Protein AF-A0A4Z2HNP4-F1 (afdb_monomer_lite)

Foldseek 3Di:
DLLVVVLVVLVVCCVVCLLVAQEDELEDAACSLLVQLFRQVVSVVSCVVVVSPNYATAYERHAQAADQDAAPDDDDPPDQQQARLQVNLVVVCVVVVDHGDPQLCVVQPVSSSCRSHCVSRVVRDPHHYHYHHDPDRPSNCRNSVQDLPADDDDPPDPQQQDDFPNAGPVLLVVQVVVLVVVVVVVVVVVVPPDDDDDDDDDDDPPPRDPRDVPHDNDGDHPDPAPPLGVSDDFDAHRPPRHTDQQVRRCVSSVDDLVVVCVVVVHDSVVSVVCSRNSD

pLDDT: mean 82.89, std 17.34, range [34.56, 98.81]

InterPro domains:
  IPR004963 Pectinacetylesterase/NOTUM [PF03283] (1-148)
  IPR004963 Pectinacetylesterase/NOTUM [PTHR21562] (1-146)

Structure (mmCIF, N/CA/C/O backbone):
data_AF-A0A4Z2HNP4-F1
#
_entry.id   AF-A0A4Z2HNP4-F1
#
loop_
_atom_site.group_PDB
_atom_site.id
_atom_site.type_symbol
_atom_site.label_atom_id
_atom_site.label_alt_id
_atom_site.label_comp_id
_atom_site.label_asym_id
_atom_site.label_entity_id
_atom_site.label_seq_id
_atom_site.pdbx_PDB_ins_code
_atom_site.Cartn_x
_atom_site.Cartn_y
_atom_site.Cartn_z
_atom_site.occupancy
_atom_site.B_iso_or_equiv
_atom_site.auth_seq_id
_atom_site.auth_comp_id
_atom_site.auth_asym_id
_atom_site.auth_atom_id
_atom_site.pdbx_PDB_model_num
ATOM 1 N N . MET A 1 1 ? 10.607 -11.548 12.481 1.00 91.38 1 MET A N 1
ATOM 2 C CA . MET A 1 1 ? 9.780 -11.183 13.660 1.00 91.38 1 MET A CA 1
ATOM 3 C C . MET A 1 1 ? 8.883 -9.952 13.431 1.00 91.38 1 MET A C 1
ATOM 5 O O . MET A 1 1 ? 8.390 -9.408 14.408 1.00 91.38 1 MET A O 1
ATOM 9 N N . GLY A 1 2 ? 8.605 -9.516 12.191 1.00 96.31 2 GLY A N 1
ATOM 10 C CA . GLY A 1 2 ? 7.869 -8.259 11.942 1.00 96.31 2 GLY A CA 1
ATOM 11 C C . GLY A 1 2 ? 6.497 -8.178 12.627 1.00 96.31 2 GLY A C 1
ATOM 12 O O . GLY A 1 2 ? 6.247 -7.249 13.386 1.00 96.31 2 GLY A O 1
ATOM 13 N N . SER A 1 3 ? 5.653 -9.200 12.462 1.00 96.56 3 SER A N 1
ATOM 14 C CA . SER A 1 3 ? 4.332 -9.258 13.112 1.00 96.56 3 SER A CA 1
ATOM 15 C C . SER A 1 3 ? 4.397 -9.261 14.642 1.00 96.56 3 SER A C 1
ATOM 17 O O . SER A 1 3 ? 3.529 -8.694 15.298 1.00 96.56 3 SER A O 1
ATOM 19 N N . LEU A 1 4 ? 5.441 -9.860 15.227 1.00 97.12 4 LEU A N 1
ATOM 20 C CA . LEU A 1 4 ? 5.637 -9.852 16.680 1.00 97.12 4 LEU A CA 1
ATOM 21 C C . LEU A 1 4 ? 6.043 -8.464 17.179 1.00 97.12 4 LEU A C 1
ATOM 23 O O . LEU A 1 4 ? 5.557 -8.036 18.216 1.00 97.12 4 LEU A O 1
ATOM 27 N N . ILE A 1 5 ? 6.877 -7.743 16.424 1.00 98.50 5 ILE A N 1
ATOM 28 C CA . ILE A 1 5 ? 7.243 -6.359 16.752 1.00 98.50 5 ILE A CA 1
ATOM 29 C C . ILE A 1 5 ? 5.990 -5.479 16.771 1.00 98.50 5 ILE A C 1
ATOM 31 O O . ILE A 1 5 ? 5.780 -4.759 17.740 1.00 98.50 5 ILE A O 1
ATOM 35 N N . ILE A 1 6 ? 5.122 -5.584 15.757 1.00 98.50 6 ILE A N 1
ATOM 36 C CA . ILE A 1 6 ? 3.852 -4.836 15.719 1.00 98.50 6 ILE A CA 1
ATOM 37 C C . ILE A 1 6 ? 3.005 -5.152 16.959 1.00 98.50 6 ILE A C 1
ATOM 39 O O . ILE A 1 6 ? 2.520 -4.232 17.618 1.00 98.50 6 ILE A O 1
ATOM 43 N N . ARG A 1 7 ? 2.874 -6.438 17.310 1.00 98.06 7 ARG A N 1
ATOM 44 C CA . ARG A 1 7 ? 2.116 -6.876 18.489 1.00 98.06 7 ARG A CA 1
ATOM 45 C C . ARG A 1 7 ? 2.635 -6.241 19.779 1.00 98.06 7 ARG A C 1
ATOM 47 O O . ARG A 1 7 ? 1.839 -5.736 20.568 1.00 98.06 7 ARG A O 1
ATOM 54 N N . GLU A 1 8 ? 3.949 -6.256 19.991 1.00 98.44 8 GLU A N 1
ATOM 55 C CA . GLU A 1 8 ? 4.544 -5.706 21.213 1.00 98.44 8 GLU A CA 1
ATOM 56 C C . GLU A 1 8 ? 4.499 -4.175 21.256 1.00 98.44 8 GLU A C 1
ATOM 58 O O . GLU A 1 8 ? 4.240 -3.608 22.314 1.00 98.44 8 GLU A O 1
ATOM 63 N N . VAL A 1 9 ? 4.635 -3.493 20.115 1.00 98.62 9 VAL A N 1
ATOM 64 C CA . VAL A 1 9 ? 4.427 -2.037 20.042 1.00 98.62 9 VAL A CA 1
ATOM 65 C C . VAL A 1 9 ? 2.991 -1.673 20.430 1.00 98.62 9 VAL A C 1
ATOM 67 O O . VAL A 1 9 ? 2.785 -0.737 21.200 1.00 98.62 9 VAL A O 1
ATOM 70 N N . VAL A 1 10 ? 1.990 -2.426 19.959 1.00 98.44 10 VAL A N 1
ATOM 71 C CA . VAL A 1 10 ? 0.590 -2.223 20.370 1.00 98.44 10 VAL A CA 1
ATOM 72 C C . VAL A 1 10 ? 0.428 -2.434 21.879 1.00 98.44 10 VAL A C 1
ATOM 74 O O . VAL A 1 10 ? -0.190 -1.595 22.532 1.00 98.44 10 VAL A O 1
ATOM 77 N N . ASN A 1 11 ? 1.024 -3.490 22.447 1.00 98.12 11 ASN A N 1
ATOM 78 C CA . ASN A 1 11 ? 0.993 -3.741 23.894 1.00 98.12 11 ASN A CA 1
ATOM 79 C C . ASN A 1 11 ? 1.587 -2.572 24.690 1.00 98.12 11 ASN A C 1
ATOM 81 O O . ASN A 1 11 ? 1.002 -2.134 25.680 1.00 98.12 11 ASN A O 1
ATOM 85 N N . GLU A 1 12 ? 2.731 -2.043 24.256 1.00 98.44 12 GLU A N 1
ATOM 86 C CA . GLU A 1 12 ? 3.372 -0.927 24.945 1.00 98.44 12 GLU A CA 1
ATOM 87 C C . GLU A 1 12 ? 2.528 0.355 24.840 1.00 98.44 12 GLU A C 1
ATOM 89 O O . GLU A 1 12 ? 2.326 1.053 25.838 1.00 98.44 12 GLU A O 1
ATOM 94 N N . LEU A 1 13 ? 1.975 0.650 23.659 1.00 98.44 13 LEU A N 1
ATOM 95 C CA . LEU A 1 13 ? 1.165 1.847 23.422 1.00 98.44 13 LEU A CA 1
ATOM 96 C C . LEU A 1 13 ? -0.162 1.847 24.192 1.00 98.44 13 LEU A C 1
ATOM 98 O O . LEU A 1 13 ? -0.654 2.927 24.528 1.00 98.44 13 LEU A O 1
ATOM 102 N N . LEU A 1 14 ? -0.723 0.680 24.534 1.00 97.69 14 LEU A N 1
ATOM 103 C CA . LEU A 1 14 ? -1.892 0.586 25.423 1.00 97.69 14 LEU A CA 1
ATOM 104 C C . LEU A 1 14 ? -1.635 1.246 26.780 1.00 97.69 14 LEU A C 1
ATOM 106 O O . LEU A 1 14 ? -2.510 1.931 27.296 1.00 97.69 14 LEU A O 1
ATOM 110 N N . THR A 1 15 ? -0.414 1.146 27.310 1.00 96.69 15 THR A N 1
ATOM 111 C CA . THR A 1 15 ? -0.027 1.823 28.563 1.00 96.69 15 THR A CA 1
ATOM 112 C C . THR A 1 15 ? 0.224 3.326 28.396 1.00 96.69 15 THR A C 1
ATOM 114 O O . THR A 1 15 ? 0.398 4.044 29.379 1.00 96.69 15 THR A O 1
ATOM 117 N N . LYS A 1 16 ? 0.242 3.814 27.150 1.00 97.88 16 LYS A N 1
ATOM 118 C CA . LYS A 1 16 ? 0.535 5.204 26.775 1.00 97.88 16 LYS A CA 1
ATOM 119 C C . LYS A 1 16 ? -0.675 5.916 26.157 1.00 97.88 16 LYS A C 1
ATOM 121 O O . LYS A 1 16 ? -0.509 6.924 25.474 1.00 97.88 16 LYS A O 1
ATOM 126 N N . GLY A 1 17 ? -1.886 5.407 26.397 1.00 96.50 17 GLY A N 1
ATOM 127 C CA . GLY A 1 17 ? -3.145 6.058 26.023 1.00 96.50 17 GLY A CA 1
ATOM 128 C C . GLY A 1 17 ? -3.847 5.482 24.793 1.00 96.50 17 GLY A C 1
ATOM 129 O O . GLY A 1 17 ? -4.924 5.968 24.437 1.00 96.50 17 GLY A O 1
ATOM 130 N N . LEU A 1 18 ? -3.289 4.450 24.142 1.00 97.81 18 LEU A N 1
ATOM 131 C CA . LEU A 1 18 ? -3.958 3.785 23.017 1.00 97.81 18 LEU A CA 1
ATOM 132 C C . LEU A 1 18 ? -5.278 3.113 23.435 1.00 97.81 18 LEU A C 1
ATOM 134 O O . LEU A 1 18 ? -6.196 3.018 22.625 1.00 97.81 18 LEU A O 1
ATOM 138 N N . ASP A 1 19 ? -5.400 2.702 24.697 1.00 95.50 19 ASP A N 1
ATOM 139 C CA . ASP A 1 19 ? -6.612 2.133 25.296 1.00 95.50 19 ASP A CA 1
ATOM 140 C C . ASP A 1 19 ? -7.835 3.066 25.205 1.00 95.50 19 ASP A C 1
ATOM 142 O O . ASP A 1 19 ? -8.972 2.601 25.094 1.00 95.50 19 ASP A O 1
ATOM 146 N N . SER A 1 20 ? -7.591 4.378 25.201 1.00 95.31 20 SER A N 1
ATOM 147 C CA . SER A 1 20 ? -8.603 5.435 25.093 1.00 95.31 20 SER A CA 1
ATOM 148 C C . SER A 1 20 ? -8.826 5.949 23.661 1.00 95.31 20 SER A C 1
ATOM 150 O O . SER A 1 20 ? -9.674 6.820 23.426 1.00 95.31 20 SER A O 1
ATOM 152 N N . ALA A 1 21 ? -8.082 5.430 22.679 1.00 97.50 21 ALA A N 1
ATOM 153 C CA . ALA A 1 21 ? -8.142 5.909 21.305 1.00 97.50 21 ALA A CA 1
ATOM 154 C C . ALA A 1 21 ? -9.486 5.580 20.633 1.00 97.50 21 ALA A C 1
ATOM 156 O O . ALA A 1 21 ? -10.046 4.495 20.760 1.00 97.50 21 ALA A O 1
ATOM 157 N N . LYS A 1 22 ? -9.996 6.510 19.819 1.00 96.19 22 LYS A N 1
ATOM 158 C CA . LYS A 1 22 ? -11.203 6.263 19.002 1.00 96.19 22 LYS A CA 1
ATOM 159 C C . LYS A 1 22 ? -10.900 5.490 17.720 1.00 96.19 22 LYS A C 1
ATOM 161 O O . LYS A 1 22 ? -11.779 4.807 17.187 1.00 96.19 22 LYS A O 1
ATOM 166 N N . VAL A 1 23 ? -9.702 5.691 17.175 1.00 97.12 23 VAL A N 1
ATOM 167 C CA . VAL A 1 23 ? -9.213 5.097 15.928 1.00 97.12 23 VAL A CA 1
ATOM 168 C C . VAL A 1 23 ? -7.726 4.813 16.085 1.00 97.12 23 VAL A C 1
ATOM 170 O O . VAL A 1 23 ? -6.988 5.692 16.521 1.00 97.12 23 VAL A O 1
ATOM 173 N N . LEU A 1 24 ? -7.304 3.621 15.676 1.00 98.31 24 LEU A N 1
ATOM 174 C CA . LEU A 1 24 ? -5.909 3.274 15.423 1.00 98.31 24 LEU A CA 1
ATOM 175 C C . LEU A 1 24 ? -5.759 3.116 13.907 1.00 98.31 24 LEU A C 1
ATOM 177 O O . LEU A 1 24 ? -6.394 2.245 13.311 1.00 98.31 24 LEU A O 1
ATOM 181 N N . LEU A 1 25 ? -4.954 3.974 13.277 1.00 98.50 25 LEU A N 1
ATOM 182 C CA . LEU A 1 25 ? -4.603 3.851 11.863 1.00 98.50 25 LEU A CA 1
ATOM 183 C C . LEU A 1 25 ? -3.216 3.213 11.741 1.00 98.50 25 LEU A C 1
ATOM 185 O O . LEU A 1 25 ? -2.219 3.846 12.074 1.00 98.50 25 LEU A O 1
ATOM 189 N N . LEU A 1 26 ? -3.162 1.966 11.275 1.00 98.75 26 LEU A N 1
ATOM 190 C CA . LEU A 1 26 ? -1.915 1.284 10.943 1.00 98.75 26 LEU A CA 1
ATOM 191 C C . LEU A 1 26 ? -1.508 1.689 9.523 1.00 98.75 26 LEU A C 1
ATOM 193 O O . LEU A 1 26 ? -2.182 1.320 8.563 1.00 98.75 26 LEU A O 1
ATOM 197 N N . ALA A 1 27 ? -0.433 2.460 9.396 1.00 98.44 27 ALA A N 1
ATOM 198 C CA . ALA A 1 27 ? 0.063 2.958 8.117 1.00 98.44 27 ALA A CA 1
ATOM 199 C C . ALA A 1 27 ? 1.472 2.432 7.823 1.00 98.44 27 ALA A C 1
ATOM 201 O O . ALA A 1 27 ? 2.247 2.174 8.745 1.00 98.44 27 ALA A O 1
ATOM 202 N N . GLY A 1 28 ? 1.802 2.291 6.543 1.00 97.62 28 GLY A N 1
ATOM 203 C CA . GLY A 1 28 ? 3.132 1.887 6.105 1.00 97.62 28 GLY A CA 1
ATOM 204 C C . GLY A 1 28 ? 3.312 2.044 4.601 1.00 97.62 28 GLY A C 1
ATOM 205 O O . GLY A 1 28 ? 2.338 1.945 3.854 1.00 97.62 28 GLY A O 1
ATOM 206 N N . SER A 1 29 ? 4.566 2.247 4.194 1.00 96.44 29 SER A N 1
ATOM 207 C CA . SER A 1 29 ? 4.983 2.455 2.802 1.00 96.44 29 SER A CA 1
ATOM 208 C C . SER A 1 29 ? 5.865 1.304 2.309 1.00 96.44 29 SER A C 1
ATOM 210 O O . SER A 1 29 ? 6.561 0.673 3.114 1.00 96.44 29 SER A O 1
ATOM 212 N N . SER A 1 30 ? 5.847 1.011 1.007 1.00 95.50 30 SER A N 1
ATOM 213 C CA . SER A 1 30 ? 6.635 -0.069 0.390 1.00 95.50 30 SER A CA 1
ATOM 214 C C . SER A 1 30 ? 6.356 -1.431 1.064 1.00 95.50 30 SER A C 1
ATOM 216 O O . SER A 1 30 ? 5.198 -1.808 1.270 1.00 95.50 30 SER A O 1
ATOM 218 N N . ALA A 1 31 ? 7.390 -2.159 1.505 1.00 96.12 31 ALA A N 1
ATOM 219 C CA . ALA A 1 31 ? 7.248 -3.384 2.299 1.00 96.12 31 ALA A CA 1
ATOM 220 C C . ALA A 1 31 ? 6.407 -3.180 3.578 1.00 96.12 31 ALA A C 1
ATOM 222 O O . ALA A 1 31 ? 5.716 -4.098 4.025 1.00 96.12 31 ALA A O 1
ATOM 223 N N . GLY A 1 32 ? 6.421 -1.973 4.155 1.00 98.19 32 GLY A N 1
ATOM 224 C CA . GLY A 1 32 ? 5.552 -1.589 5.266 1.00 98.19 32 GLY A CA 1
ATOM 225 C C . GLY A 1 32 ? 4.076 -1.526 4.870 1.00 98.19 32 GLY A C 1
ATOM 226 O O . GLY A 1 32 ? 3.230 -1.925 5.665 1.00 98.19 32 GLY A O 1
ATOM 227 N N . GLY A 1 33 ? 3.757 -1.115 3.639 1.00 98.38 33 GLY A N 1
ATOM 228 C CA . GLY A 1 33 ? 2.397 -1.126 3.094 1.00 98.38 33 GLY A CA 1
ATOM 229 C C . GLY A 1 33 ? 1.860 -2.547 2.922 1.00 98.38 33 GLY A C 1
ATOM 230 O O . GLY A 1 33 ? 0.748 -2.846 3.360 1.00 98.38 33 GLY A O 1
ATOM 231 N N . THR A 1 34 ? 2.675 -3.474 2.407 1.00 98.44 34 THR A N 1
ATOM 232 C CA . THR A 1 34 ? 2.340 -4.911 2.436 1.00 98.44 34 THR A CA 1
ATOM 233 C C . THR A 1 34 ? 2.201 -5.412 3.879 1.00 98.44 34 THR A C 1
ATOM 235 O O . THR A 1 34 ? 1.284 -6.170 4.199 1.00 98.44 34 THR A O 1
ATOM 238 N N . GLY A 1 35 ? 3.057 -4.923 4.783 1.00 98.44 35 GLY A N 1
ATOM 239 C CA . GLY A 1 35 ? 2.985 -5.166 6.223 1.00 98.44 35 GLY A CA 1
ATOM 240 C C . GLY A 1 35 ? 1.643 -4.765 6.845 1.00 98.44 35 GLY A C 1
ATOM 241 O O . GLY A 1 35 ? 1.106 -5.525 7.650 1.00 98.44 35 GLY A O 1
ATOM 242 N N . VAL A 1 36 ? 1.062 -3.630 6.443 1.00 98.81 36 VAL A N 1
ATOM 243 C CA . VAL A 1 36 ? -0.289 -3.212 6.856 1.00 98.81 36 VAL A CA 1
ATOM 244 C C . VAL A 1 36 ? -1.312 -4.260 6.433 1.00 98.81 36 VAL A C 1
ATOM 246 O O . VAL A 1 36 ? -2.086 -4.725 7.269 1.00 98.81 36 VAL A O 1
ATOM 249 N N . LEU A 1 37 ? -1.293 -4.679 5.164 1.00 98.75 37 LEU A N 1
ATOM 250 C CA . LEU A 1 37 ? -2.261 -5.638 4.624 1.00 98.75 37 LEU A CA 1
ATOM 251 C C . LEU A 1 37 ? -2.233 -6.977 5.370 1.00 98.75 37 LEU A C 1
ATOM 253 O O . LEU A 1 37 ? -3.289 -7.531 5.666 1.00 98.75 37 LEU A O 1
ATOM 257 N N . VAL A 1 38 ? -1.048 -7.479 5.729 1.00 98.31 38 VAL A N 1
ATOM 258 C CA . VAL A 1 38 ? -0.923 -8.778 6.411 1.00 98.31 38 VAL A CA 1
ATOM 259 C C . VAL A 1 38 ? -1.045 -8.706 7.939 1.00 98.31 38 VAL A C 1
ATOM 261 O O . VAL A 1 38 ? -1.110 -9.756 8.573 1.00 98.31 38 VAL A O 1
ATOM 264 N N . ASN A 1 39 ? -1.107 -7.511 8.548 1.00 98.75 39 ASN A N 1
ATOM 265 C CA . ASN A 1 39 ? -1.187 -7.350 10.011 1.00 98.75 39 ASN A CA 1
ATOM 266 C C . ASN A 1 39 ? -2.405 -6.565 10.525 1.00 98.75 39 ASN A C 1
ATOM 268 O O . ASN A 1 39 ? -2.697 -6.661 11.715 1.00 98.75 39 ASN A O 1
ATOM 272 N N . VAL A 1 40 ? -3.131 -5.809 9.693 1.00 98.81 40 VAL A N 1
ATOM 273 C CA . VAL A 1 40 ? -4.222 -4.931 10.167 1.00 98.81 40 VAL A CA 1
ATOM 274 C C . VAL A 1 40 ? -5.310 -5.692 10.936 1.00 98.81 40 VAL A C 1
ATOM 276 O O . VAL A 1 40 ? -5.741 -5.243 11.997 1.00 98.81 40 VAL A O 1
ATOM 279 N N . ASP A 1 41 ? -5.697 -6.878 10.459 1.00 98.50 41 ASP A N 1
ATOM 280 C CA . ASP A 1 41 ? -6.686 -7.719 11.141 1.00 98.50 41 ASP A CA 1
ATOM 281 C C . ASP A 1 41 ? -6.121 -8.359 12.415 1.00 98.50 41 ASP A C 1
ATOM 283 O O . ASP A 1 41 ? -6.840 -8.452 13.405 1.00 98.50 41 ASP A O 1
ATOM 287 N N . HIS A 1 42 ? -4.830 -8.710 12.445 1.00 98.00 42 HIS A N 1
ATOM 288 C CA . HIS A 1 42 ? -4.176 -9.216 13.660 1.00 98.00 42 HIS A CA 1
ATOM 289 C C . HIS A 1 42 ? -4.156 -8.160 14.771 1.00 98.00 42 HIS A C 1
ATOM 291 O O . HIS A 1 42 ? -4.406 -8.485 15.928 1.00 98.00 42 HIS A O 1
ATOM 297 N N . VAL A 1 43 ? -3.921 -6.887 14.431 1.00 98.50 43 VAL A N 1
ATOM 298 C CA . VAL A 1 43 ? -3.990 -5.770 15.392 1.00 98.50 43 VAL A CA 1
ATOM 299 C C . VAL A 1 43 ? -5.421 -5.567 15.900 1.00 98.50 43 VAL A C 1
ATOM 301 O O . VAL A 1 43 ? -5.629 -5.367 17.097 1.00 98.50 43 VAL A O 1
ATOM 304 N N . ALA A 1 44 ? -6.419 -5.647 15.014 1.00 98.25 44 ALA A N 1
ATOM 305 C CA . ALA A 1 44 ? -7.826 -5.563 15.403 1.00 98.25 44 ALA A CA 1
ATOM 306 C C . ALA A 1 44 ? -8.230 -6.698 16.359 1.00 98.25 44 ALA A C 1
ATOM 308 O O . ALA A 1 44 ? -8.863 -6.447 17.385 1.00 98.25 44 ALA A O 1
ATOM 309 N N . GLU A 1 45 ? -7.826 -7.931 16.051 1.00 97.62 45 GLU A N 1
ATOM 310 C CA . GLU A 1 45 ? -8.097 -9.117 16.867 1.00 97.62 45 GLU A CA 1
ATOM 311 C C . GLU A 1 45 ? -7.357 -9.071 18.212 1.00 97.62 45 GLU A C 1
ATOM 313 O O . GLU A 1 45 ? -7.939 -9.413 19.243 1.00 97.62 45 GLU A O 1
ATOM 318 N N . GLN A 1 46 ? -6.118 -8.572 18.237 1.00 97.75 46 GLN A N 1
ATOM 319 C CA . GLN A 1 46 ? -5.366 -8.339 19.471 1.00 97.75 46 GLN A CA 1
ATOM 320 C C . GLN A 1 46 ? -6.114 -7.378 20.403 1.00 97.75 46 GLN A C 1
ATOM 322 O O . GLN A 1 46 ? -6.358 -7.725 21.560 1.00 97.75 46 GLN A O 1
ATOM 327 N N . LEU A 1 47 ? -6.517 -6.200 19.913 1.00 98.25 47 LEU A N 1
ATOM 328 C CA . LEU A 1 47 ? -7.234 -5.214 20.728 1.00 98.25 47 LEU A CA 1
ATOM 329 C C . LEU A 1 47 ? -8.584 -5.744 21.225 1.00 98.25 47 LEU A C 1
ATOM 331 O O . LEU A 1 47 ? -8.922 -5.527 22.388 1.00 98.25 47 LEU A O 1
ATOM 335 N N . ASP A 1 48 ? -9.330 -6.474 20.390 1.00 96.81 48 ASP A N 1
ATOM 336 C CA . ASP A 1 48 ? -10.577 -7.124 20.811 1.00 96.81 48 ASP A CA 1
ATOM 337 C C . ASP A 1 48 ? -10.331 -8.157 21.926 1.00 96.81 48 ASP A C 1
ATOM 339 O O . ASP A 1 48 ? -11.013 -8.136 22.954 1.00 96.81 48 ASP A O 1
ATOM 343 N N . SER A 1 49 ? -9.306 -9.006 21.779 1.00 97.38 49 SER A N 1
ATOM 344 C CA . SER A 1 49 ? -8.949 -10.035 22.770 1.00 97.38 49 SER A CA 1
ATOM 345 C C . SER A 1 49 ? -8.526 -9.461 24.127 1.00 97.38 49 SER A C 1
ATOM 347 O O . SER A 1 49 ? -8.779 -10.075 25.162 1.00 97.38 49 SER A O 1
ATOM 349 N N . LEU A 1 50 ? -7.940 -8.260 24.129 1.00 96.94 50 LEU A N 1
ATOM 350 C CA . LEU A 1 50 ? -7.532 -7.527 25.329 1.00 96.94 50 LEU A CA 1
ATOM 351 C C . LEU A 1 50 ? -8.662 -6.657 25.914 1.00 96.94 50 LEU A C 1
ATOM 353 O O . LEU A 1 50 ? -8.464 -5.985 26.920 1.00 96.94 50 LEU A O 1
ATOM 357 N N . GLY A 1 51 ? -9.858 -6.667 25.313 1.00 96.69 51 GLY A N 1
ATOM 358 C CA . GLY A 1 51 ? -11.030 -5.933 25.800 1.00 96.69 51 GLY A CA 1
ATOM 359 C C . GLY A 1 51 ? -11.154 -4.489 25.296 1.00 96.69 51 GLY A C 1
ATOM 360 O O . GLY A 1 51 ? -12.105 -3.796 25.659 1.00 96.69 51 GLY A O 1
ATOM 361 N N . HIS A 1 52 ? -10.277 -4.032 24.400 1.00 96.50 52 HIS A N 1
ATOM 362 C CA . HIS A 1 52 ? -10.264 -2.668 23.854 1.00 96.50 52 HIS A CA 1
ATOM 363 C C . HIS A 1 52 ? -11.187 -2.501 22.632 1.00 96.50 52 HIS A C 1
ATOM 365 O O . HIS A 1 52 ? -10.828 -1.897 21.622 1.00 96.50 52 HIS A O 1
ATOM 371 N N . ARG A 1 53 ? -12.432 -2.988 22.732 1.00 91.94 53 ARG A N 1
ATOM 372 C CA . ARG A 1 53 ? -13.439 -2.977 21.644 1.00 91.94 53 ARG A CA 1
ATOM 373 C C . ARG A 1 53 ? -13.865 -1.585 21.166 1.00 91.94 53 ARG A C 1
ATOM 375 O O . ARG A 1 53 ? -14.499 -1.464 20.119 1.00 91.94 53 ARG A O 1
ATOM 382 N N . GLY A 1 54 ? -13.574 -0.543 21.945 1.00 92.94 54 GLY A N 1
ATOM 383 C CA . GLY A 1 54 ? -13.854 0.848 21.581 1.00 92.94 54 GLY A CA 1
ATOM 384 C C . GLY A 1 54 ? -12.895 1.415 20.527 1.00 92.94 54 GLY A C 1
ATOM 385 O O . GLY A 1 54 ? -13.257 2.364 19.827 1.00 92.94 54 GLY A O 1
ATOM 386 N N . VAL A 1 55 ? -11.704 0.824 20.382 1.00 97.25 55 VAL A N 1
ATOM 387 C CA . VAL A 1 55 ? -10.673 1.285 19.449 1.00 97.25 55 VAL A CA 1
ATOM 388 C C . VAL A 1 55 ? -10.951 0.712 18.061 1.00 97.25 55 VAL A C 1
ATOM 390 O O . VAL A 1 55 ? -10.904 -0.496 17.843 1.00 97.25 55 VAL A O 1
ATOM 393 N N . ARG A 1 56 ? -11.235 1.577 17.082 1.00 96.56 56 ARG A N 1
ATOM 394 C CA . ARG A 1 56 ? -11.475 1.142 15.696 1.00 96.56 56 ARG A CA 1
ATOM 395 C C . ARG A 1 56 ? -10.166 1.066 14.920 1.00 96.56 56 ARG A C 1
ATOM 397 O O . ARG A 1 56 ? -9.562 2.102 14.649 1.00 96.56 56 ARG A O 1
ATOM 404 N N . VAL A 1 57 ? -9.766 -0.135 14.518 1.00 98.31 57 VAL A N 1
ATOM 405 C CA . VAL A 1 57 ? -8.559 -0.353 13.707 1.00 98.31 57 VAL A CA 1
ATOM 406 C C . VAL A 1 57 ? -8.852 -0.152 12.222 1.00 98.31 5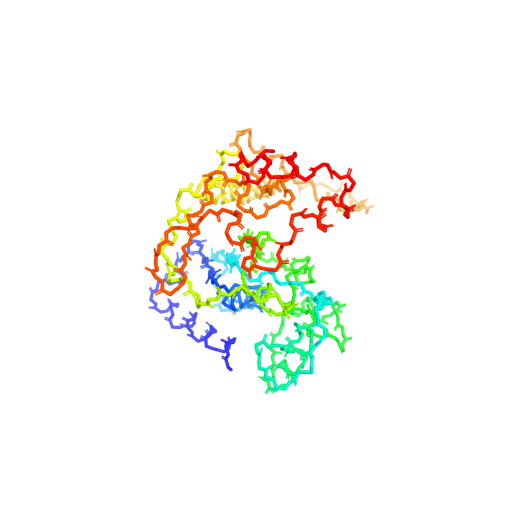7 VAL A C 1
ATOM 408 O O . VAL A 1 57 ? -9.891 -0.578 11.711 1.00 98.31 57 VAL A O 1
ATOM 411 N N . ARG A 1 58 ? -7.939 0.528 11.528 1.00 98.50 58 ARG A N 1
ATOM 412 C CA . ARG A 1 58 ? -7.962 0.765 10.080 1.00 98.50 58 ARG A CA 1
ATOM 413 C C . ARG A 1 58 ? -6.549 0.667 9.511 1.00 98.50 58 ARG A C 1
ATOM 415 O O . ARG A 1 58 ? -5.588 0.887 10.243 1.00 98.50 58 ARG A O 1
ATOM 422 N N . GLY A 1 59 ? -6.431 0.389 8.217 1.00 98.69 59 GLY A N 1
ATOM 423 C CA . GLY A 1 59 ? -5.151 0.346 7.506 1.00 98.69 59 GLY A CA 1
ATOM 424 C C . GLY A 1 59 ? -4.991 1.466 6.476 1.00 98.69 59 GLY A C 1
ATOM 425 O O . GLY A 1 59 ? -5.969 1.874 5.850 1.00 98.69 59 GLY A O 1
ATOM 426 N N . LEU A 1 60 ? -3.757 1.916 6.266 1.00 98.56 60 LEU A N 1
ATOM 427 C CA . LEU A 1 60 ? -3.328 2.695 5.104 1.00 98.56 60 LEU A CA 1
ATOM 428 C C . LEU A 1 60 ? -2.100 2.011 4.502 1.00 98.56 60 LEU A C 1
ATOM 430 O O . LEU A 1 60 ? -1.023 2.050 5.090 1.00 98.56 60 LEU A O 1
ATOM 434 N N . ALA A 1 61 ? -2.280 1.357 3.359 1.00 98.50 61 ALA A N 1
ATOM 435 C CA . ALA A 1 61 ? -1.204 0.686 2.641 1.00 98.50 61 ALA A CA 1
ATOM 436 C C . ALA A 1 61 ? -0.744 1.579 1.487 1.00 98.50 61 ALA A C 1
ATOM 438 O O . ALA A 1 61 ? -1.478 1.740 0.512 1.00 98.50 61 ALA A O 1
ATOM 439 N N . ASP A 1 62 ? 0.443 2.163 1.623 1.00 96.81 62 ASP A N 1
ATOM 440 C CA . ASP A 1 62 ? 1.094 2.964 0.591 1.00 96.81 62 ASP A CA 1
ATOM 441 C C . ASP A 1 62 ? 2.149 2.130 -0.143 1.00 96.81 62 ASP A C 1
ATOM 443 O O . ASP A 1 62 ? 2.998 1.496 0.484 1.00 96.81 62 ASP A O 1
ATOM 447 N N . SER A 1 63 ? 2.071 2.102 -1.473 1.00 96.12 63 SER A N 1
ATOM 448 C CA . SER A 1 63 ? 3.061 1.489 -2.368 1.00 96.12 63 SER A CA 1
ATOM 449 C C . SER A 1 63 ? 3.406 0.036 -1.990 1.00 96.12 63 SER A C 1
ATOM 451 O O . SER A 1 63 ? 4.528 -0.433 -2.145 1.00 96.12 63 SER A O 1
ATOM 453 N N . GLY A 1 64 ? 2.431 -0.668 -1.408 1.00 97.69 64 GLY A N 1
ATOM 454 C CA . GLY A 1 64 ? 2.554 -2.034 -0.891 1.00 97.69 64 GLY A CA 1
ATOM 455 C C . GLY A 1 64 ? 1.694 -3.047 -1.644 1.00 97.69 64 GLY A C 1
ATOM 456 O O . GLY A 1 64 ? 1.518 -4.176 -1.172 1.00 97.69 64 GLY A O 1
ATOM 457 N N . TRP A 1 65 ? 1.105 -2.636 -2.769 1.00 98.25 65 TRP A N 1
ATOM 458 C CA . TRP A 1 65 ? 0.241 -3.447 -3.618 1.00 98.25 65 TRP A CA 1
ATOM 459 C C . TRP A 1 65 ? 1.012 -3.920 -4.852 1.00 98.25 65 TRP A C 1
ATOM 461 O O . TRP A 1 65 ? 0.985 -3.293 -5.908 1.00 98.25 65 TRP A O 1
ATOM 471 N N . PHE A 1 66 ? 1.684 -5.060 -4.709 1.00 96.94 66 PHE A N 1
ATOM 472 C CA . PHE A 1 66 ? 2.443 -5.693 -5.787 1.00 96.94 66 PHE A CA 1
ATOM 473 C C . PHE A 1 66 ? 1.597 -6.674 -6.604 1.00 96.94 66 PHE A C 1
ATOM 475 O O . PHE A 1 66 ? 0.568 -7.187 -6.141 1.00 96.94 66 PHE A O 1
ATOM 482 N N . LEU A 1 67 ? 2.076 -6.961 -7.811 1.00 96.12 67 LEU A N 1
ATOM 483 C CA . LEU A 1 67 ? 1.556 -7.961 -8.733 1.00 96.12 67 LEU A CA 1
ATOM 484 C C . LEU A 1 67 ? 2.528 -9.148 -8.820 1.00 96.12 67 LEU A C 1
ATOM 486 O O . LEU A 1 67 ? 3.745 -8.991 -8.782 1.00 96.12 67 LEU A O 1
ATOM 490 N N . ASP A 1 68 ? 1.980 -10.354 -8.942 1.00 93.88 68 ASP A N 1
ATOM 491 C CA . ASP A 1 68 ? 2.711 -11.607 -9.168 1.00 93.88 68 ASP A CA 1
ATOM 492 C C . ASP A 1 68 ? 2.809 -11.938 -10.668 1.00 93.88 68 ASP A C 1
ATOM 494 O O . ASP A 1 68 ? 2.735 -13.095 -11.091 1.00 93.88 68 ASP A O 1
ATOM 498 N N . ASN A 1 69 ? 2.956 -10.903 -11.494 1.00 90.44 69 ASN A N 1
ATOM 499 C CA . ASN A 1 69 ? 3.103 -11.018 -12.936 1.00 90.44 69 ASN A CA 1
ATOM 500 C C . ASN A 1 69 ? 4.445 -11.649 -13.332 1.00 90.44 69 ASN A C 1
ATOM 502 O O . ASN A 1 69 ? 5.374 -11.828 -12.543 1.00 90.44 69 ASN A O 1
ATOM 506 N N . LYS A 1 70 ? 4.522 -12.029 -14.609 1.00 86.44 70 LYS A N 1
ATOM 507 C CA . LYS A 1 70 ? 5.780 -12.454 -15.215 1.00 86.44 70 LYS A CA 1
ATOM 508 C C . LYS A 1 70 ? 6.656 -11.226 -15.434 1.00 86.44 70 LYS A C 1
ATOM 510 O O . LYS A 1 70 ? 6.166 -10.223 -15.951 1.00 86.44 70 LYS A O 1
ATOM 515 N N . GLN A 1 71 ? 7.937 -11.370 -15.116 1.00 85.00 71 GLN A N 1
ATOM 516 C CA . GLN A 1 71 ? 8.951 -10.368 -15.424 1.00 85.00 71 GLN A CA 1
ATOM 517 C C . GLN A 1 71 ? 8.982 -10.077 -16.926 1.00 85.00 71 GLN A C 1
ATOM 519 O O . GLN A 1 71 ? 8.704 -10.960 -17.745 1.00 85.00 71 GLN A O 1
ATOM 524 N N . HIS A 1 72 ? 9.363 -8.851 -17.281 1.00 80.50 72 HIS A N 1
ATOM 525 C CA . HIS A 1 72 ? 9.547 -8.454 -18.673 1.00 80.50 72 HIS A CA 1
ATOM 526 C C . HIS A 1 72 ? 10.671 -9.260 -19.333 1.00 80.50 72 HIS A C 1
ATOM 528 O O . HIS A 1 72 ? 10.490 -9.830 -20.410 1.00 80.50 72 HIS A O 1
ATOM 534 N N . THR A 1 73 ? 11.803 -9.359 -18.637 1.00 78.44 73 THR A N 1
ATOM 535 C CA . THR A 1 73 ? 12.944 -10.187 -19.028 1.00 78.44 73 THR A CA 1
ATOM 536 C C . THR A 1 73 ? 13.214 -11.184 -17.915 1.00 78.44 73 THR A C 1
ATOM 538 O O . THR A 1 73 ? 13.447 -10.784 -16.777 1.00 78.44 73 THR A O 1
ATOM 541 N N . PHE A 1 74 ? 13.190 -12.476 -18.243 1.00 83.88 74 PHE A N 1
ATOM 542 C CA . PHE A 1 74 ? 13.460 -13.540 -17.277 1.00 83.88 74 PHE A CA 1
ATOM 543 C C . PHE A 1 74 ? 14.870 -13.418 -16.689 1.00 83.88 74 PHE A C 1
ATOM 545 O O . PHE A 1 74 ? 15.842 -13.270 -17.433 1.00 83.88 74 PHE A O 1
ATOM 552 N N . THR A 1 75 ? 14.970 -13.560 -15.370 1.00 80.31 75 THR A N 1
ATOM 553 C CA . THR A 1 75 ? 16.232 -13.660 -14.633 1.00 80.31 75 THR A CA 1
ATOM 554 C C . THR A 1 75 ? 16.186 -14.804 -13.634 1.00 80.31 75 THR A C 1
ATOM 556 O O . THR A 1 75 ? 15.158 -15.084 -13.011 1.00 80.31 75 THR A O 1
ATOM 559 N N . ASP A 1 76 ? 17.329 -15.466 -13.449 1.00 82.81 76 ASP A N 1
ATOM 560 C CA . ASP A 1 76 ? 17.474 -16.428 -12.365 1.00 82.81 76 ASP A CA 1
ATOM 561 C C . ASP A 1 76 ? 17.409 -15.700 -11.017 1.00 82.81 76 ASP A C 1
ATOM 563 O O . ASP A 1 76 ? 18.085 -14.698 -10.796 1.00 82.81 76 ASP A O 1
ATOM 567 N N . CYS A 1 77 ? 16.618 -16.232 -10.084 1.00 85.06 77 CYS A N 1
ATOM 568 C CA . CYS A 1 77 ? 16.485 -15.686 -8.732 1.00 85.06 77 CYS A CA 1
ATOM 569 C C . CYS A 1 77 ? 17.729 -16.025 -7.884 1.00 85.06 77 CYS A C 1
ATOM 571 O O . CYS A 1 77 ? 17.695 -16.928 -7.035 1.00 85.06 77 CYS A O 1
ATOM 573 N N . LEU A 1 78 ? 18.837 -15.336 -8.166 1.00 83.75 78 LE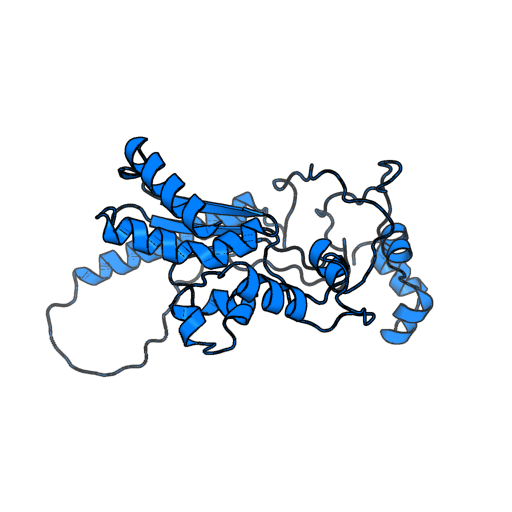U A N 1
ATOM 574 C CA . LEU A 1 78 ? 20.122 -15.443 -7.464 1.00 83.75 78 LEU A CA 1
ATOM 575 C C . LEU A 1 78 ? 20.383 -14.248 -6.540 1.00 83.75 78 LEU A C 1
ATOM 577 O O . LEU A 1 78 ? 21.041 -14.411 -5.514 1.00 83.75 78 LEU A O 1
ATOM 581 N N . ASP A 1 79 ? 19.841 -13.079 -6.873 1.00 79.00 79 ASP A N 1
ATOM 582 C CA . ASP A 1 79 ? 19.880 -11.880 -6.041 1.00 79.00 79 ASP A CA 1
ATOM 583 C C . ASP A 1 79 ? 18.460 -11.409 -5.681 1.00 79.00 79 ASP A C 1
ATOM 585 O O . ASP A 1 79 ? 17.472 -11.799 -6.303 1.00 79.00 79 ASP A O 1
ATOM 589 N N . THR A 1 80 ? 18.344 -10.606 -4.622 1.00 75.50 80 THR A N 1
ATOM 590 C CA . THR A 1 80 ? 17.046 -10.164 -4.085 1.00 75.50 80 THR A CA 1
ATOM 591 C C . THR A 1 80 ? 16.310 -9.198 -5.016 1.00 75.50 80 THR A C 1
ATOM 593 O O . THR A 1 80 ? 15.090 -9.110 -4.941 1.00 75.50 80 THR A O 1
ATOM 596 N N . ILE A 1 81 ? 17.035 -8.457 -5.857 1.00 74.06 81 ILE A N 1
ATOM 597 C CA . ILE A 1 81 ? 16.500 -7.330 -6.631 1.00 74.06 81 ILE A CA 1
ATOM 598 C C . ILE A 1 81 ? 15.938 -7.817 -7.972 1.00 74.06 81 ILE A C 1
ATOM 600 O O . ILE A 1 81 ? 14.908 -7.325 -8.418 1.00 74.06 81 ILE A O 1
ATOM 604 N N . SER A 1 82 ? 16.578 -8.810 -8.587 1.00 74.12 82 SER A N 1
ATOM 605 C CA . SER A 1 82 ? 16.192 -9.405 -9.869 1.00 74.12 82 SER A CA 1
ATOM 606 C C . SER A 1 82 ? 15.291 -10.635 -9.725 1.00 74.12 82 SER A C 1
ATOM 608 O O . SER A 1 82 ? 14.851 -11.205 -10.726 1.00 74.12 82 SER A O 1
ATOM 610 N N . CYS A 1 83 ? 15.014 -11.083 -8.498 1.00 85.62 83 CYS A N 1
ATOM 611 C CA . CYS A 1 83 ? 14.146 -12.228 -8.266 1.00 85.62 83 CYS A CA 1
ATOM 612 C C . CYS A 1 83 ? 12.681 -11.881 -8.554 1.00 85.62 83 CYS A C 1
ATOM 614 O O . CYS A 1 83 ? 12.129 -10.952 -7.965 1.00 85.62 83 CYS A O 1
ATOM 616 N N . ALA A 1 84 ? 12.027 -12.688 -9.395 1.00 88.12 84 ALA A N 1
ATOM 617 C CA . ALA A 1 84 ? 10.606 -12.533 -9.690 1.00 88.12 84 ALA A CA 1
ATOM 618 C C . ALA A 1 84 ? 9.760 -12.458 -8.398 1.00 88.12 84 ALA A C 1
ATOM 620 O O . ALA A 1 84 ? 9.981 -13.279 -7.495 1.00 88.12 84 ALA A O 1
ATOM 621 N N . PRO A 1 85 ? 8.741 -11.573 -8.324 1.00 90.69 85 PRO A N 1
ATOM 622 C CA . PRO A 1 85 ? 7.964 -11.338 -7.102 1.00 90.69 85 PRO A CA 1
ATOM 623 C C . PRO A 1 85 ? 7.453 -12.626 -6.447 1.00 90.69 85 PRO A C 1
ATOM 625 O O . PRO A 1 85 ? 7.602 -12.843 -5.244 1.00 90.69 85 PRO A O 1
ATOM 628 N N . THR A 1 86 ? 6.898 -13.528 -7.261 1.00 92.38 86 THR A N 1
ATOM 629 C CA . THR A 1 86 ? 6.365 -14.820 -6.810 1.00 92.38 86 THR A CA 1
ATOM 630 C C . THR A 1 86 ? 7.420 -15.669 -6.106 1.00 92.38 86 THR A C 1
ATOM 632 O O . THR A 1 86 ? 7.178 -16.202 -5.023 1.00 92.38 86 THR A O 1
ATOM 635 N N . GLU A 1 87 ? 8.598 -15.814 -6.713 1.00 92.44 87 GLU A N 1
ATOM 636 C CA . GLU A 1 87 ? 9.655 -16.673 -6.180 1.00 92.44 87 GLU A CA 1
ATOM 637 C C . GLU A 1 87 ? 10.318 -16.046 -4.953 1.00 92.44 87 GLU A C 1
ATOM 639 O O . GLU A 1 87 ? 10.589 -16.754 -3.977 1.00 92.44 87 GLU A O 1
ATOM 644 N N . ALA A 1 88 ? 10.486 -14.720 -4.950 1.00 92.94 88 ALA A N 1
ATOM 645 C CA . ALA A 1 88 ? 10.988 -13.973 -3.803 1.00 92.94 88 ALA A CA 1
ATOM 646 C C . ALA A 1 88 ? 10.099 -14.194 -2.571 1.00 92.94 88 ALA A C 1
ATOM 648 O O . ALA A 1 88 ? 10.588 -14.589 -1.510 1.00 92.94 88 ALA A O 1
ATOM 649 N N . ILE A 1 89 ? 8.780 -14.028 -2.719 1.00 94.88 89 ILE A N 1
ATOM 650 C CA . ILE A 1 89 ? 7.829 -14.203 -1.618 1.00 94.88 89 ILE A CA 1
ATOM 651 C C . ILE A 1 89 ? 7.716 -15.671 -1.199 1.00 94.88 89 ILE A C 1
ATOM 653 O O . ILE A 1 89 ? 7.751 -15.950 -0.002 1.00 94.88 89 ILE A O 1
ATOM 657 N N . LYS A 1 90 ? 7.638 -16.634 -2.127 1.00 94.31 90 LYS A N 1
ATOM 658 C CA . LYS A 1 90 ? 7.604 -18.067 -1.767 1.00 94.31 90 LYS A CA 1
ATOM 659 C C . LYS A 1 90 ? 8.800 -18.469 -0.903 1.00 94.31 90 LYS A C 1
ATOM 661 O O . LYS A 1 90 ? 8.630 -19.143 0.116 1.00 94.31 90 LYS A O 1
ATOM 666 N N . ARG A 1 91 ? 10.009 -18.048 -1.295 1.00 93.38 91 ARG A N 1
ATOM 667 C CA . ARG A 1 91 ? 11.237 -18.295 -0.523 1.00 93.38 91 ARG A CA 1
ATOM 668 C C . ARG A 1 91 ? 11.201 -17.551 0.812 1.00 93.38 91 ARG A C 1
ATOM 670 O O . ARG A 1 91 ? 11.467 -18.160 1.848 1.00 93.38 91 ARG A O 1
ATOM 677 N N . GLY A 1 92 ? 10.823 -16.273 0.790 1.00 92.81 92 GLY A N 1
ATOM 678 C CA . GLY A 1 92 ? 10.748 -15.403 1.962 1.00 92.81 92 GLY A CA 1
ATOM 679 C C . GLY A 1 92 ? 9.801 -15.931 3.034 1.00 92.81 92 GLY A C 1
ATOM 680 O O . GLY A 1 92 ? 10.221 -16.141 4.167 1.00 92.81 92 GLY A O 1
ATOM 681 N N . VAL A 1 93 ? 8.551 -16.244 2.687 1.00 92.94 93 VAL A N 1
ATOM 682 C CA . VAL A 1 93 ? 7.541 -16.747 3.636 1.00 92.94 93 VAL A CA 1
ATOM 683 C C . VAL A 1 93 ? 8.013 -18.012 4.343 1.00 92.94 93 VAL A C 1
ATOM 685 O O . VAL A 1 93 ? 7.877 -18.119 5.564 1.00 92.94 93 VAL A O 1
ATOM 688 N N . ARG A 1 94 ? 8.628 -18.941 3.600 1.00 92.81 94 ARG A N 1
ATOM 689 C CA . ARG A 1 94 ? 9.193 -20.167 4.171 1.00 92.81 94 ARG A CA 1
ATOM 690 C C . ARG A 1 94 ? 10.363 -19.875 5.107 1.00 92.81 94 ARG A C 1
ATOM 692 O O . ARG A 1 94 ? 10.441 -20.465 6.178 1.00 92.81 94 ARG A O 1
ATOM 699 N N . TYR A 1 95 ? 11.259 -18.977 4.705 1.00 94.81 95 TYR A N 1
ATOM 700 C CA . TYR A 1 95 ? 12.448 -18.624 5.477 1.00 94.81 95 TYR A CA 1
ATOM 701 C C . TYR A 1 95 ? 12.111 -17.836 6.753 1.00 94.81 95 TYR A C 1
ATOM 703 O O . TYR A 1 95 ? 12.707 -18.064 7.802 1.00 94.81 95 TYR A O 1
ATOM 711 N N . TRP A 1 96 ? 11.132 -16.932 6.692 1.00 94.88 96 TRP A N 1
ATOM 712 C CA . TRP A 1 96 ? 10.756 -16.060 7.807 1.00 94.88 96 TRP A CA 1
ATOM 713 C C . TRP A 1 96 ? 9.773 -16.696 8.792 1.00 94.88 96 TRP A C 1
ATOM 715 O O . TRP A 1 96 ? 9.544 -16.116 9.856 1.00 94.88 96 TRP A O 1
ATOM 725 N N . GLY A 1 97 ? 9.147 -17.823 8.431 1.00 93.69 97 GLY A N 1
ATOM 726 C CA . GLY A 1 97 ? 7.943 -18.296 9.118 1.00 93.69 97 GLY A CA 1
ATOM 727 C C . GLY A 1 97 ? 6.831 -17.245 9.042 1.00 93.69 97 GLY A C 1
ATOM 728 O O . GLY A 1 97 ? 6.251 -16.877 10.062 1.00 93.69 97 GLY A O 1
ATOM 729 N N . GLY A 1 98 ? 6.621 -16.681 7.846 1.00 90.75 98 GLY A N 1
ATOM 730 C CA . GLY A 1 98 ? 5.751 -15.527 7.626 1.00 90.75 98 GLY A CA 1
ATOM 731 C C . GLY A 1 98 ? 4.308 -15.786 8.064 1.00 90.75 98 GLY A C 1
ATOM 732 O O . GLY A 1 98 ? 3.702 -16.778 7.668 1.00 90.75 98 GLY A O 1
ATOM 733 N N . LEU A 1 99 ? 3.756 -14.873 8.866 1.00 93.25 99 LEU A N 1
ATOM 734 C CA . LEU A 1 99 ? 2.354 -14.901 9.274 1.00 93.25 99 LEU A CA 1
ATOM 735 C C . LEU A 1 99 ? 1.504 -14.110 8.278 1.00 93.25 99 LEU A C 1
ATOM 737 O O . LEU A 1 99 ? 1.910 -13.049 7.809 1.00 93.25 99 LEU A O 1
ATOM 741 N N . VAL A 1 100 ? 0.311 -14.622 7.994 1.00 96.00 100 VAL A N 1
ATOM 742 C CA . VAL A 1 100 ? -0.690 -13.990 7.123 1.00 96.00 100 VAL A CA 1
ATOM 743 C C . VAL A 1 100 ? -2.058 -14.018 7.814 1.00 96.00 100 VAL A C 1
ATOM 745 O O . VAL A 1 100 ? -2.239 -14.805 8.749 1.00 96.00 100 VAL A O 1
ATOM 748 N N . PRO A 1 101 ? -3.030 -13.183 7.407 1.00 97.19 101 PRO A N 1
ATOM 749 C CA . PRO A 1 101 ? -4.369 -13.209 7.988 1.00 97.19 101 PRO A CA 1
ATOM 750 C C . PRO A 1 101 ? -5.044 -14.575 7.823 1.00 97.19 101 PRO A C 1
ATOM 752 O O . PRO A 1 101 ? -5.010 -15.178 6.748 1.00 97.19 101 PRO A O 1
ATOM 755 N N . ASP A 1 102 ? -5.721 -15.048 8.868 1.00 96.00 102 ASP A N 1
ATOM 756 C CA . ASP A 1 102 ? -6.376 -16.363 8.885 1.00 96.00 102 ASP A CA 1
ATOM 757 C C . ASP A 1 102 ? -7.497 -16.504 7.846 1.00 96.00 102 ASP A C 1
ATOM 759 O O . ASP A 1 102 ? -7.807 -17.607 7.387 1.00 96.00 102 ASP A O 1
ATOM 763 N N . SER A 1 103 ? -8.144 -15.396 7.479 1.00 96.94 103 SER A N 1
ATOM 764 C CA . SER A 1 103 ? -9.110 -15.352 6.378 1.00 96.94 103 SER A CA 1
ATOM 765 C C . SER A 1 103 ? -8.435 -15.644 5.036 1.00 96.94 103 SER A C 1
ATOM 767 O O . SER A 1 103 ? -8.909 -16.512 4.306 1.00 96.94 103 SER A O 1
ATOM 769 N N . CYS A 1 104 ? -7.300 -15.002 4.754 1.00 98.12 104 CYS A N 1
ATOM 770 C CA . CYS A 1 104 ? -6.533 -15.219 3.530 1.00 98.12 104 CYS A CA 1
ATOM 771 C C . CYS A 1 104 ? -5.878 -16.604 3.485 1.00 98.12 104 CYS A C 1
ATOM 773 O O . CYS A 1 104 ? -5.991 -17.305 2.480 1.00 98.12 104 CYS A O 1
ATOM 775 N N . ARG A 1 105 ? -5.286 -17.059 4.598 1.00 96.94 105 ARG A N 1
ATOM 776 C CA . ARG A 1 105 ? -4.699 -18.404 4.709 1.00 96.94 105 ARG A CA 1
ATOM 777 C C . ARG A 1 105 ? -5.690 -19.493 4.306 1.00 96.94 105 ARG A C 1
ATOM 779 O O . ARG A 1 105 ? -5.351 -20.401 3.560 1.00 96.94 105 ARG A O 1
ATOM 786 N N . ARG A 1 106 ? -6.938 -19.390 4.776 1.00 97.12 106 ARG A N 1
ATOM 787 C CA . ARG A 1 106 ? -8.001 -20.352 4.441 1.00 97.12 106 ARG A CA 1
ATOM 788 C C . ARG A 1 106 ? -8.453 -20.276 2.983 1.00 97.12 106 ARG A C 1
ATOM 790 O O . ARG A 1 106 ? -8.921 -21.284 2.467 1.00 97.12 106 ARG A O 1
ATOM 797 N N . ALA A 1 107 ? -8.326 -19.120 2.337 1.00 97.19 107 ALA A N 1
ATOM 798 C CA . ALA A 1 107 ? -8.632 -18.963 0.917 1.00 97.19 107 ALA A CA 1
ATOM 799 C C . ALA A 1 107 ? -7.536 -19.549 0.005 1.00 97.19 107 ALA A C 1
ATOM 801 O O . ALA A 1 107 ? -7.832 -19.942 -1.120 1.00 97.19 107 ALA A O 1
ATOM 802 N N . HIS A 1 108 ? -6.297 -19.649 0.498 1.00 96.19 108 HIS A N 1
ATOM 803 C CA . HIS A 1 108 ? -5.122 -20.088 -0.264 1.00 96.19 108 HIS A CA 1
ATOM 804 C C . HIS A 1 108 ? -4.322 -21.174 0.475 1.00 96.19 108 HIS A C 1
ATOM 806 O O . HIS A 1 108 ? -3.114 -21.045 0.666 1.00 96.19 108 HIS A O 1
ATOM 812 N N . LEU A 1 109 ? -4.995 -22.243 0.916 1.00 95.44 109 LEU A N 1
ATOM 813 C CA . LEU A 1 109 ? -4.352 -23.352 1.635 1.00 95.44 109 LEU A CA 1
ATOM 814 C C . LEU A 1 109 ? -3.222 -23.979 0.802 1.00 95.44 109 LEU A C 1
ATOM 816 O O . LEU A 1 109 ? -3.453 -24.414 -0.325 1.00 95.44 109 LEU A O 1
ATOM 820 N N . GLY A 1 110 ? -2.015 -24.045 1.370 1.00 93.62 110 GLY A N 1
ATOM 821 C CA . GLY A 1 110 ? -0.813 -24.551 0.697 1.00 93.62 110 GLY A CA 1
ATOM 822 C C . GLY A 1 110 ? -0.142 -23.555 -0.258 1.00 93.62 110 GLY A C 1
ATOM 823 O O . GLY A 1 110 ? 0.934 -23.838 -0.785 1.00 93.62 110 GLY A O 1
ATOM 824 N N . GLU A 1 111 ? -0.745 -22.385 -0.471 1.00 96.19 111 GLU A N 1
ATOM 825 C CA . GLU A 1 111 ? -0.201 -21.280 -1.261 1.00 96.19 111 GLU A CA 1
ATOM 826 C C . GLU A 1 111 ? -0.276 -19.958 -0.480 1.00 96.19 111 GLU A C 1
ATOM 828 O O . GLU A 1 111 ? -0.577 -18.902 -1.033 1.00 96.19 111 GLU A O 1
ATOM 833 N N . GLU A 1 112 ? 0.020 -19.993 0.821 1.00 95.88 112 GLU A N 1
ATOM 834 C CA . GLU A 1 112 ? -0.131 -18.852 1.735 1.00 95.88 112 GLU A CA 1
ATOM 835 C C . GLU A 1 112 ? 0.691 -17.624 1.316 1.00 95.88 112 GLU A C 1
ATOM 837 O O . GLU A 1 112 ? 0.344 -16.492 1.650 1.00 95.88 112 GLU A O 1
ATOM 842 N N . TRP A 1 113 ? 1.748 -17.831 0.529 1.00 96.31 113 TRP A N 1
ATOM 843 C CA . TRP A 1 113 ? 2.535 -16.776 -0.108 1.00 96.31 113 TRP A CA 1
ATOM 844 C C . TRP A 1 113 ? 1.675 -15.819 -0.952 1.00 96.31 113 TRP A C 1
ATOM 846 O O . TRP A 1 113 ? 1.998 -14.635 -1.041 1.00 96.31 113 TRP A O 1
ATOM 856 N N . ARG A 1 114 ? 0.541 -16.280 -1.505 1.00 97.69 114 ARG A N 1
ATOM 857 C CA . ARG A 1 114 ? -0.407 -15.439 -2.254 1.00 97.69 114 ARG A CA 1
ATOM 858 C C . ARG A 1 114 ? -0.931 -14.273 -1.425 1.00 97.69 114 ARG A C 1
ATOM 860 O O . ARG A 1 114 ? -1.196 -13.211 -1.979 1.00 97.69 114 ARG A O 1
ATOM 867 N N . CYS A 1 115 ? -1.021 -14.435 -0.105 1.00 98.12 115 CYS A N 1
ATOM 868 C CA . CYS A 1 115 ? -1.514 -13.411 0.814 1.00 98.12 115 CYS A CA 1
ATOM 869 C C . CYS A 1 115 ? -0.585 -12.199 0.973 1.00 98.12 115 CYS A C 1
ATOM 871 O O . CYS A 1 115 ? -0.978 -11.223 1.604 1.00 98.12 115 CYS A O 1
ATOM 873 N N . PHE A 1 116 ? 0.624 -12.232 0.409 1.00 97.94 116 PHE A N 1
ATOM 874 C CA . PHE A 1 116 ? 1.500 -11.059 0.335 1.00 97.94 116 PHE A CA 1
ATOM 875 C C . PHE A 1 116 ? 1.196 -10.167 -0.877 1.00 97.94 116 PHE A C 1
ATOM 877 O O . PHE A 1 116 ? 1.705 -9.053 -0.950 1.00 97.94 116 PHE A O 1
ATOM 884 N N . PHE A 1 117 ? 0.344 -10.614 -1.803 1.00 98.19 117 PHE A N 1
ATOM 885 C CA . PHE A 1 117 ? -0.105 -9.813 -2.938 1.00 98.19 117 PHE A CA 1
ATOM 886 C C . PHE A 1 117 ? -1.443 -9.151 -2.617 1.00 98.19 117 PHE A C 1
ATOM 888 O O . PHE A 1 117 ? -2.417 -9.823 -2.259 1.00 98.19 117 PHE A O 1
ATOM 895 N N . GLY A 1 118 ? -1.491 -7.823 -2.753 1.00 97.69 118 GLY A N 1
ATOM 896 C CA . GLY A 1 118 ? -2.601 -7.001 -2.267 1.00 97.69 118 GLY A CA 1
ATOM 897 C C . GLY A 1 118 ? -3.965 -7.456 -2.779 1.00 97.69 118 GLY A C 1
ATOM 898 O O . GLY A 1 118 ? -4.909 -7.588 -2.003 1.00 97.69 118 GLY A O 1
ATOM 899 N N . TYR A 1 119 ? -4.048 -7.813 -4.060 1.00 97.75 119 TYR A N 1
ATOM 900 C CA . TYR A 1 119 ? -5.295 -8.237 -4.693 1.00 97.75 119 TYR A CA 1
ATOM 901 C C . TYR A 1 119 ? -5.835 -9.589 -4.181 1.00 97.75 119 TYR A C 1
ATOM 903 O O . TYR A 1 119 ? -7.043 -9.812 -4.255 1.00 97.75 119 TYR A O 1
ATOM 911 N N . ASN A 1 120 ? -4.983 -10.462 -3.626 1.00 98.19 120 ASN A N 1
ATOM 912 C CA . ASN A 1 120 ? -5.398 -11.727 -3.007 1.00 98.19 120 ASN A CA 1
ATOM 913 C C . ASN A 1 120 ? -5.848 -11.526 -1.555 1.00 98.19 120 ASN A C 1
ATOM 915 O O . ASN A 1 120 ? -6.867 -12.071 -1.132 1.00 98.19 120 ASN A O 1
ATOM 919 N N . VAL A 1 121 ? -5.110 -10.727 -0.777 1.00 98.50 121 VAL A N 1
ATOM 920 C CA . VAL A 1 121 ? -5.405 -10.538 0.652 1.00 98.50 121 VAL A CA 1
ATOM 921 C C . VAL A 1 121 ? -6.551 -9.559 0.889 1.00 98.50 121 VAL A C 1
ATOM 923 O O . VAL A 1 121 ? -7.409 -9.826 1.730 1.00 98.50 121 VAL A O 1
ATOM 926 N N . PHE A 1 122 ? -6.633 -8.467 0.124 1.00 98.38 122 PHE A N 1
ATOM 927 C CA . PHE A 1 122 ? -7.587 -7.376 0.345 1.00 98.38 122 PHE A CA 1
ATOM 928 C C . PHE A 1 122 ? -9.064 -7.815 0.390 1.00 98.38 122 PHE A C 1
ATOM 930 O O . PHE A 1 122 ? -9.769 -7.375 1.300 1.00 98.38 122 PHE A O 1
ATOM 937 N N . PRO A 1 123 ? -9.561 -8.717 -0.486 1.00 98.19 123 PRO A N 1
ATOM 938 C CA . PRO A 1 123 ? -10.942 -9.207 -0.417 1.00 98.19 123 PRO A CA 1
ATOM 939 C C . PRO A 1 123 ? -11.282 -9.971 0.872 1.00 98.19 123 PRO A C 1
ATOM 941 O O . PRO A 1 123 ? -12.458 -10.145 1.192 1.00 98.19 123 PRO A O 1
ATOM 944 N N . THR A 1 124 ? -10.268 -10.445 1.600 1.00 98.19 124 THR A N 1
ATOM 945 C CA . THR A 1 124 ? -10.418 -11.260 2.815 1.00 98.19 124 THR A CA 1
ATOM 946 C C . THR A 1 12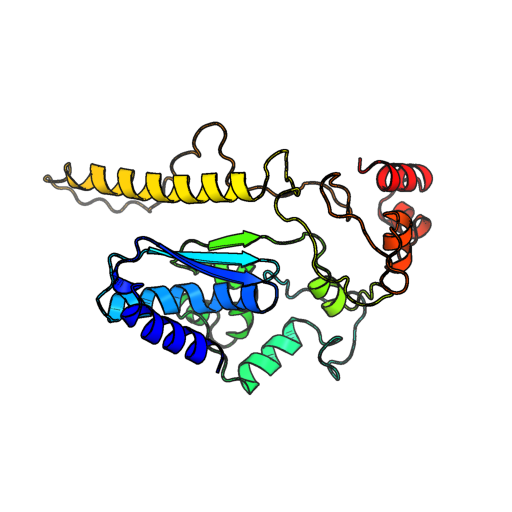4 ? -10.319 -10.450 4.109 1.00 98.19 124 THR A C 1
ATOM 948 O O . THR A 1 124 ? -10.597 -10.994 5.184 1.00 98.19 124 THR A O 1
ATOM 951 N N . LEU A 1 125 ? -9.923 -9.174 4.018 1.00 98.38 125 LEU A N 1
ATOM 952 C CA . LEU A 1 125 ? -9.720 -8.298 5.169 1.00 98.38 125 LEU A CA 1
ATOM 953 C C . LEU A 1 125 ? -11.051 -7.888 5.799 1.00 98.38 125 LEU A C 1
ATOM 955 O O . LEU A 1 125 ? -12.016 -7.534 5.114 1.00 98.38 125 LEU A O 1
ATOM 959 N N . LYS A 1 126 ? -11.094 -7.910 7.130 1.00 97.19 126 LYS A N 1
ATOM 960 C CA . LYS A 1 126 ? -12.237 -7.435 7.919 1.00 97.19 126 LYS A CA 1
ATOM 961 C C . LYS A 1 126 ? -12.123 -5.939 8.195 1.00 97.19 126 LYS A C 1
ATOM 963 O O . LYS A 1 126 ? -13.130 -5.229 8.168 1.00 97.19 126 LYS A O 1
ATOM 968 N N . SER A 1 127 ? -10.909 -5.471 8.471 1.00 98.06 127 SER A N 1
ATOM 969 C CA . SER A 1 127 ? -10.618 -4.076 8.786 1.00 98.06 127 SER A CA 1
ATOM 970 C C . SER A 1 127 ? -10.648 -3.210 7.520 1.00 98.06 127 SER A C 1
ATOM 972 O O . SER A 1 127 ? -10.145 -3.631 6.477 1.00 98.06 127 SER A O 1
ATOM 974 N N . PRO A 1 128 ? -11.199 -1.982 7.568 1.00 98.12 128 PRO A N 1
ATOM 975 C CA . PRO A 1 128 ? -11.143 -1.067 6.434 1.00 98.12 128 PRO A CA 1
ATOM 976 C C . PRO A 1 128 ? -9.699 -0.665 6.127 1.00 98.12 128 PRO A C 1
ATOM 978 O O . PRO A 1 128 ? -8.991 -0.194 7.019 1.00 98.12 128 PRO A O 1
ATOM 981 N N . VAL A 1 129 ? -9.295 -0.773 4.861 1.00 98.56 129 VAL A N 1
ATOM 982 C CA . VAL A 1 129 ? -7.973 -0.346 4.388 1.00 98.56 129 VAL A CA 1
ATOM 983 C C . VAL A 1 129 ? -8.113 0.662 3.252 1.00 98.56 129 VAL A C 1
ATOM 985 O O . VAL A 1 129 ? -8.883 0.442 2.316 1.00 98.56 129 VAL A O 1
ATOM 988 N N . PHE A 1 130 ? -7.373 1.764 3.348 1.00 98.25 130 PHE A N 1
ATOM 989 C CA . PHE A 1 130 ? -7.146 2.704 2.255 1.00 98.25 130 PHE A CA 1
ATOM 990 C C . PHE A 1 130 ? -5.866 2.301 1.518 1.00 98.25 130 PHE A C 1
ATOM 992 O O . PHE A 1 130 ? -4.841 2.071 2.157 1.00 98.25 130 PHE A O 1
ATOM 999 N N . VAL A 1 131 ? -5.925 2.202 0.191 1.00 98.25 131 VAL A N 1
ATOM 1000 C CA . VAL A 1 131 ? -4.776 1.823 -0.642 1.00 98.25 131 VAL A CA 1
ATOM 1001 C C . VAL A 1 131 ? -4.316 3.043 -1.423 1.00 98.25 131 VAL A C 1
ATOM 1003 O O . VAL A 1 131 ? -5.115 3.674 -2.115 1.00 98.25 131 VAL A O 1
ATOM 1006 N N . VAL A 1 132 ? -3.032 3.354 -1.303 1.00 96.31 132 VAL A N 1
ATOM 1007 C CA . VAL A 1 132 ? -2.325 4.333 -2.124 1.00 96.31 132 VAL A CA 1
ATOM 1008 C C . VAL A 1 132 ? -1.314 3.546 -2.942 1.00 96.31 132 VAL A C 1
ATOM 1010 O O . VAL A 1 132 ? -0.501 2.826 -2.375 1.00 96.31 132 VAL A O 1
ATOM 1013 N N . GLN A 1 133 ? -1.396 3.609 -4.267 1.00 95.75 133 GLN A N 1
ATOM 1014 C CA . GLN A 1 133 ? -0.508 2.836 -5.128 1.00 95.75 133 GLN A CA 1
ATOM 1015 C C . GLN A 1 133 ? -0.225 3.602 -6.413 1.00 95.75 133 GLN A C 1
ATOM 1017 O O . GLN A 1 133 ? -1.151 4.040 -7.100 1.00 95.75 133 GLN A O 1
ATOM 1022 N N . TRP A 1 134 ? 1.055 3.716 -6.755 1.00 91.81 134 TRP A N 1
ATOM 1023 C CA . TRP A 1 134 ? 1.482 4.187 -8.064 1.00 91.81 134 TRP A CA 1
ATOM 1024 C C . TRP A 1 134 ? 1.151 3.142 -9.128 1.00 91.81 134 TRP A C 1
ATOM 1026 O O . TRP A 1 134 ? 1.473 1.966 -8.962 1.00 91.81 134 TRP A O 1
ATOM 1036 N N . LEU A 1 135 ? 0.529 3.568 -10.234 1.00 91.50 135 LEU A N 1
ATOM 1037 C CA . LEU A 1 135 ? 0.238 2.677 -11.368 1.00 91.50 135 LEU A CA 1
ATOM 1038 C C . LEU A 1 135 ? 1.517 2.108 -12.001 1.00 91.50 135 LEU A C 1
ATOM 1040 O O . LEU A 1 135 ? 1.504 0.993 -12.511 1.00 91.50 135 LEU A O 1
ATOM 1044 N N . PHE A 1 136 ? 2.609 2.873 -11.940 1.00 86.38 136 PHE A N 1
ATOM 1045 C CA . PHE A 1 136 ? 3.935 2.514 -12.437 1.00 86.38 136 PHE A CA 1
ATOM 1046 C C . PHE A 1 136 ? 4.943 2.617 -11.289 1.00 86.38 136 PHE A C 1
ATOM 1048 O O . PHE A 1 136 ? 5.762 3.530 -11.241 1.00 86.38 136 PHE A O 1
ATOM 1055 N N . ASP A 1 137 ? 4.797 1.727 -10.313 1.00 88.88 137 ASP A N 1
ATOM 1056 C CA . ASP A 1 137 ? 5.629 1.680 -9.111 1.00 88.88 137 ASP A CA 1
ATOM 1057 C C . ASP A 1 137 ? 7.074 1.258 -9.431 1.00 88.88 137 ASP A C 1
ATOM 1059 O O . ASP A 1 137 ? 7.303 0.256 -10.110 1.00 88.88 137 ASP A O 1
ATOM 1063 N N . GLU A 1 138 ? 8.056 2.016 -8.938 1.00 82.19 138 GLU A N 1
ATOM 1064 C CA . GLU A 1 138 ? 9.482 1.776 -9.199 1.00 82.19 138 GLU A CA 1
ATOM 1065 C C . GLU A 1 138 ? 9.959 0.420 -8.653 1.00 82.19 138 GLU A C 1
ATOM 1067 O O . GLU A 1 138 ? 10.736 -0.274 -9.316 1.00 82.19 138 GLU A O 1
ATOM 1072 N N . ALA A 1 139 ? 9.470 -0.005 -7.483 1.00 86.44 139 ALA A N 1
ATOM 1073 C CA . ALA A 1 139 ? 9.842 -1.292 -6.909 1.00 86.44 139 ALA A CA 1
ATOM 1074 C C . ALA A 1 139 ? 9.224 -2.448 -7.706 1.00 86.44 139 ALA A C 1
ATOM 1076 O O . ALA A 1 139 ? 9.914 -3.430 -7.980 1.00 86.44 139 ALA A O 1
ATOM 1077 N N . GLN A 1 140 ? 7.967 -2.320 -8.148 1.00 90.19 140 GLN A N 1
ATOM 1078 C CA . GLN A 1 140 ? 7.346 -3.308 -9.040 1.00 90.19 140 GLN A CA 1
ATOM 1079 C C . GLN A 1 140 ? 8.111 -3.425 -10.366 1.00 90.19 140 GLN A C 1
ATOM 1081 O O . GLN A 1 140 ? 8.459 -4.532 -10.769 1.00 90.19 140 GLN A O 1
ATOM 1086 N N . LEU A 1 141 ? 8.425 -2.299 -11.019 1.00 84.81 141 LEU A N 1
ATOM 1087 C CA . LEU A 1 141 ? 9.191 -2.286 -12.272 1.00 84.81 141 LEU A CA 1
ATOM 1088 C C . LEU A 1 141 ? 10.571 -2.933 -12.098 1.00 84.81 141 LEU A C 1
ATOM 1090 O O . LEU A 1 141 ? 10.994 -3.727 -12.938 1.00 84.81 141 LEU A O 1
ATOM 1094 N N . THR A 1 142 ? 11.239 -2.658 -10.978 1.00 81.56 142 THR A N 1
ATOM 1095 C CA . THR A 1 142 ? 12.527 -3.273 -10.641 1.00 81.56 142 THR A CA 1
ATOM 1096 C C . THR A 1 142 ? 12.409 -4.794 -10.532 1.00 81.56 142 THR A C 1
ATOM 1098 O O . THR A 1 142 ? 13.198 -5.511 -11.148 1.00 81.56 142 THR A O 1
ATOM 1101 N N . LEU A 1 143 ? 11.396 -5.295 -9.815 1.00 84.94 143 LEU A N 1
ATOM 1102 C CA . LEU A 1 143 ? 11.141 -6.735 -9.682 1.00 84.94 143 LEU A CA 1
ATOM 1103 C C . LEU A 1 143 ? 10.739 -7.389 -11.012 1.00 84.94 143 LEU A C 1
ATOM 1105 O O . LEU A 1 143 ? 11.045 -8.560 -11.243 1.00 84.94 143 LEU A O 1
ATOM 1109 N N . ASP A 1 144 ? 10.111 -6.631 -11.910 1.00 85.38 144 ASP A N 1
ATOM 1110 C CA . ASP A 1 144 ? 9.793 -7.046 -13.279 1.00 85.38 144 ASP A CA 1
ATOM 1111 C C . ASP A 1 144 ? 10.994 -6.988 -14.232 1.00 85.38 144 ASP A C 1
ATOM 1113 O O . ASP A 1 144 ? 10.850 -7.254 -15.430 1.00 85.38 144 ASP A O 1
ATOM 1117 N N . ASN A 1 145 ? 12.183 -6.704 -13.695 1.00 80.38 145 ASN A N 1
ATOM 1118 C CA . ASN A 1 145 ? 13.435 -6.580 -14.426 1.00 80.38 145 ASN A CA 1
ATOM 1119 C C . ASN A 1 145 ? 13.396 -5.467 -15.488 1.00 80.38 145 ASN A C 1
ATOM 1121 O O . ASN A 1 145 ? 13.948 -5.580 -16.584 1.00 80.38 145 ASN A O 1
ATOM 1125 N N . ILE A 1 146 ? 12.700 -4.381 -15.154 1.00 76.25 146 ILE A N 1
ATOM 1126 C CA . ILE A 1 146 ? 12.676 -3.133 -15.906 1.00 76.25 146 ILE A CA 1
ATOM 1127 C C . ILE A 1 146 ? 13.561 -2.159 -15.136 1.00 76.25 146 ILE A C 1
ATOM 1129 O O . ILE A 1 146 ? 13.142 -1.520 -14.172 1.00 76.25 146 ILE A O 1
ATOM 1133 N N . HIS A 1 147 ? 14.827 -2.084 -15.537 1.00 66.31 147 HIS A N 1
ATOM 1134 C CA . HIS A 1 147 ? 15.780 -1.186 -14.903 1.00 66.31 147 HIS A CA 1
ATOM 1135 C C . HIS A 1 147 ? 15.506 0.256 -15.329 1.00 66.31 147 HIS A C 1
ATOM 1137 O O . HIS A 1 147 ? 15.774 0.640 -16.468 1.00 66.31 147 HIS A O 1
ATOM 1143 N N . LEU A 1 148 ? 15.026 1.071 -14.392 1.00 58.88 148 LEU A N 1
ATOM 1144 C CA . LEU A 1 148 ? 15.207 2.514 -14.479 1.00 58.88 148 LEU A CA 1
ATOM 1145 C C . LEU A 1 148 ? 16.716 2.756 -14.362 1.00 58.88 148 LEU A C 1
ATOM 1147 O O . LEU A 1 148 ? 17.324 2.381 -13.360 1.00 58.88 148 LEU A O 1
ATOM 1151 N N . THR A 1 149 ? 17.376 3.298 -15.385 1.00 47.44 149 THR A N 1
ATOM 1152 C CA . THR A 1 149 ? 18.801 3.614 -15.236 1.00 47.44 149 THR A CA 1
ATOM 1153 C C . THR A 1 149 ? 18.965 4.762 -14.233 1.00 47.44 149 THR A C 1
ATOM 1155 O O . THR A 1 149 ? 18.735 5.917 -14.583 1.00 47.44 149 THR A O 1
ATOM 1158 N N . GLY A 1 150 ? 19.380 4.421 -13.009 1.00 44.69 150 GLY A N 1
ATOM 1159 C CA . GLY A 1 150 ? 19.794 5.327 -11.934 1.00 44.69 150 GLY A CA 1
ATOM 1160 C C . GLY A 1 150 ? 19.541 4.725 -10.523 1.00 44.69 150 GLY A C 1
ATOM 1161 O O . GLY A 1 150 ? 19.243 3.543 -10.396 1.00 44.69 150 GLY A O 1
ATOM 1162 N N . ARG A 1 151 ? 19.710 5.512 -9.447 1.00 40.97 151 ARG A N 1
ATOM 1163 C CA . ARG A 1 151 ? 19.462 5.148 -8.029 1.00 40.97 151 ARG A CA 1
ATOM 1164 C C . ARG A 1 151 ? 18.211 5.830 -7.443 1.00 40.97 151 ARG A C 1
ATOM 1166 O O . ARG A 1 151 ? 18.048 7.012 -7.697 1.00 40.97 151 ARG A O 1
ATOM 1173 N N . PRO A 1 152 ? 17.425 5.197 -6.558 1.00 43.81 152 PRO A N 1
ATOM 1174 C CA . PRO A 1 152 ? 16.167 5.754 -6.042 1.00 43.81 152 PRO A CA 1
ATOM 1175 C C . PRO A 1 152 ? 16.298 7.220 -5.599 1.00 43.81 152 PRO A C 1
ATOM 1177 O O . PRO A 1 152 ? 17.223 7.583 -4.864 1.00 43.81 152 PRO A O 1
ATOM 1180 N N . VAL A 1 153 ? 15.389 8.071 -6.086 1.00 44.03 153 VAL A N 1
ATOM 1181 C CA . VAL A 1 153 ? 15.330 9.482 -5.687 1.00 44.03 153 VAL A CA 1
ATOM 1182 C C . VAL A 1 153 ? 14.939 9.515 -4.212 1.00 44.03 153 VAL A C 1
ATOM 1184 O O . VAL A 1 153 ? 14.006 8.826 -3.810 1.00 44.03 153 VAL A O 1
ATOM 1187 N N . ASN A 1 154 ? 15.643 10.305 -3.398 1.00 44.44 154 ASN A N 1
ATOM 1188 C CA . ASN A 1 154 ? 15.218 10.557 -2.022 1.00 44.44 154 ASN A CA 1
ATOM 1189 C C . ASN A 1 154 ? 13.761 11.047 -2.030 1.00 44.44 154 ASN A C 1
ATOM 1191 O O . ASN A 1 154 ? 13.460 12.081 -2.628 1.00 44.44 154 ASN A O 1
ATOM 1195 N N . GLU A 1 155 ? 12.885 10.279 -1.381 1.00 50.47 155 GLU A N 1
ATOM 1196 C CA . GLU A 1 155 ? 11.441 10.490 -1.278 1.00 50.47 155 GLU A CA 1
ATOM 1197 C C . GLU A 1 155 ? 11.132 11.803 -0.543 1.00 50.47 155 GLU A C 1
ATOM 1199 O O . GLU A 1 155 ? 10.901 11.849 0.661 1.00 50.47 155 GLU A O 1
ATOM 1204 N N . GLY A 1 156 ? 11.163 12.902 -1.287 1.00 47.88 156 GLY A N 1
ATOM 1205 C CA . GLY A 1 156 ? 10.679 14.215 -0.875 1.00 47.88 156 GLY A CA 1
ATOM 1206 C C . GLY A 1 156 ? 9.445 14.613 -1.676 1.00 47.88 156 GLY A C 1
ATOM 1207 O O . GLY A 1 156 ? 9.332 15.764 -2.085 1.00 47.88 156 GLY A O 1
ATOM 1208 N N . HIS A 1 157 ? 8.572 13.654 -1.991 1.00 59.75 157 HIS A N 1
ATOM 1209 C CA . HIS A 1 157 ? 7.326 13.938 -2.691 1.00 59.75 157 HIS A CA 1
ATOM 1210 C C . HIS A 1 157 ? 6.333 14.546 -1.708 1.00 59.75 157 HIS A C 1
ATOM 1212 O O . HIS A 1 157 ? 5.980 13.915 -0.708 1.00 59.75 157 HIS A O 1
ATOM 1218 N N . ASP A 1 158 ? 5.867 15.761 -1.995 1.00 66.62 158 ASP A N 1
ATOM 1219 C CA . ASP A 1 158 ? 4.761 16.325 -1.240 1.00 66.62 158 ASP A CA 1
ATOM 1220 C C . ASP A 1 158 ? 3.468 15.614 -1.661 1.00 66.62 158 ASP A C 1
ATOM 1222 O O . ASP A 1 158 ? 2.810 15.951 -2.647 1.00 66.62 158 ASP A O 1
ATOM 1226 N N . TRP A 1 159 ? 3.110 14.575 -0.905 1.00 71.62 159 TRP A N 1
ATOM 1227 C CA . TRP A 1 159 ? 1.856 13.837 -1.055 1.00 71.62 159 TRP A CA 1
ATOM 1228 C C . TRP A 1 159 ? 0.612 14.735 -0.992 1.00 71.62 159 TRP A C 1
ATOM 1230 O O . TRP A 1 159 ? -0.480 14.303 -1.374 1.00 71.62 159 TRP A O 1
ATOM 1240 N N . MET A 1 160 ? 0.755 15.974 -0.516 1.00 79.88 160 MET A N 1
ATOM 1241 C CA . MET A 1 160 ? -0.320 16.956 -0.459 1.00 79.88 160 MET A CA 1
ATOM 1242 C C . MET A 1 160 ? -0.658 17.539 -1.837 1.00 79.88 160 MET A C 1
ATOM 1244 O O . MET A 1 160 ? -1.808 17.940 -2.041 1.00 79.88 160 MET A O 1
ATOM 1248 N N . ASP A 1 161 ? 0.290 17.526 -2.778 1.00 81.62 161 ASP A N 1
ATOM 1249 C CA . ASP A 1 161 ? 0.152 18.162 -4.094 1.00 81.62 161 ASP A CA 1
ATOM 1250 C C . ASP A 1 161 ? -0.400 17.222 -5.172 1.00 81.62 161 ASP A C 1
ATOM 1252 O O . ASP A 1 161 ? -0.990 17.675 -6.158 1.00 81.62 161 ASP A O 1
ATOM 1256 N N . ILE A 1 162 ? -0.272 15.908 -4.970 1.00 84.38 162 ILE A N 1
ATOM 1257 C CA . ILE A 1 162 ? -0.753 14.898 -5.917 1.00 84.38 162 ILE A CA 1
ATOM 1258 C C . ILE A 1 162 ? -2.284 14.863 -5.917 1.00 84.38 162 ILE A C 1
ATOM 1260 O O . ILE A 1 162 ? -2.940 14.767 -4.872 1.00 84.38 162 ILE A O 1
ATOM 1264 N N . GLN A 1 163 ? -2.870 14.884 -7.115 1.00 90.69 163 GLN A N 1
ATOM 1265 C CA . GLN A 1 163 ? -4.312 14.862 -7.324 1.00 90.69 163 GLN A CA 1
ATOM 1266 C C . GLN A 1 163 ? -4.710 13.825 -8.366 1.00 90.69 163 GLN A C 1
ATOM 1268 O O . GLN A 1 163 ? -4.210 13.819 -9.483 1.00 90.69 163 GLN A O 1
ATOM 1273 N N . VAL A 1 164 ? -5.714 13.012 -8.049 1.00 90.94 164 VAL A N 1
ATOM 1274 C CA . VAL A 1 164 ? -6.329 12.085 -9.006 1.00 90.94 164 VAL A CA 1
ATOM 1275 C C . VAL A 1 164 ? -7.732 12.584 -9.308 1.00 90.94 164 VAL A C 1
ATOM 1277 O O . VAL A 1 164 ? -8.548 12.752 -8.398 1.00 90.94 164 VAL A O 1
ATOM 1280 N N . LYS A 1 165 ? -8.021 12.860 -10.585 1.00 90.62 165 LYS A N 1
ATOM 1281 C CA . LYS A 1 165 ? -9.313 13.428 -11.027 1.00 90.62 165 LYS A CA 1
ATOM 1282 C C . LYS A 1 165 ? -9.709 14.683 -10.222 1.00 90.62 165 LYS A C 1
ATOM 1284 O O . LYS A 1 165 ? -10.855 14.823 -9.794 1.00 90.62 165 LYS A O 1
ATOM 1289 N N . GLY A 1 166 ? -8.736 15.566 -9.969 1.00 90.25 166 GLY A N 1
ATOM 1290 C CA . GLY A 1 166 ? -8.913 16.810 -9.207 1.00 90.25 166 GLY A CA 1
ATOM 1291 C C . GLY A 1 166 ? -9.146 16.626 -7.701 1.00 90.25 166 GLY A C 1
ATOM 1292 O O . GLY A 1 166 ? -9.579 17.558 -7.030 1.00 90.25 166 GLY A O 1
ATOM 1293 N N . THR A 1 167 ? -8.917 15.426 -7.157 1.00 92.19 167 THR A N 1
ATOM 1294 C CA . THR A 1 167 ? -9.038 15.144 -5.721 1.00 92.19 167 THR A CA 1
ATOM 1295 C C . THR A 1 167 ? -7.666 14.849 -5.125 1.00 92.19 167 THR A C 1
ATOM 1297 O O . THR A 1 167 ? -7.009 13.904 -5.556 1.00 92.19 167 THR A O 1
ATOM 1300 N N . SER A 1 168 ? -7.251 15.627 -4.121 1.00 92.44 168 SER A N 1
ATOM 1301 C CA . SER A 1 168 ? -5.997 15.403 -3.389 1.00 92.44 168 SER A CA 1
ATOM 1302 C C . SER A 1 168 ? -6.087 14.230 -2.408 1.00 92.44 168 SER A C 1
ATOM 1304 O O . SER A 1 168 ? -7.181 13.870 -1.953 1.00 92.44 168 SER A O 1
ATOM 1306 N N . LEU A 1 169 ? -4.940 13.661 -2.021 1.00 90.31 169 LEU A N 1
ATOM 1307 C CA . LEU A 1 169 ? -4.888 12.571 -1.037 1.00 90.31 169 LEU A CA 1
ATOM 1308 C C . LEU A 1 169 ? -5.542 12.941 0.314 1.00 90.31 169 LEU A C 1
ATOM 1310 O O . LEU A 1 169 ? -6.377 12.162 0.788 1.00 90.31 169 LEU A O 1
ATOM 1314 N N . PRO A 1 170 ? -5.295 14.127 0.915 1.00 92.06 170 PRO A N 1
ATOM 1315 C CA . PRO A 1 170 ? -5.989 14.535 2.140 1.00 92.06 170 PRO A CA 1
ATOM 1316 C C . PRO A 1 170 ? -7.512 14.571 1.982 1.00 92.06 170 PRO A C 1
ATOM 1318 O O . PRO A 1 170 ? -8.254 14.149 2.875 1.00 92.06 170 PRO A O 1
ATOM 1321 N N . ARG A 1 171 ? -8.001 15.036 0.824 1.00 92.94 171 ARG A N 1
ATOM 1322 C CA . ARG A 1 171 ? -9.437 15.074 0.533 1.00 92.94 171 ARG A CA 1
ATOM 1323 C C . ARG A 1 171 ? -10.012 13.664 0.402 1.00 92.94 171 ARG A C 1
ATOM 1325 O O . ARG A 1 171 ? -11.083 13.406 0.953 1.00 92.94 171 ARG A O 1
ATOM 1332 N N . ALA A 1 172 ? -9.311 12.762 -0.281 1.00 94.12 172 ALA A N 1
ATOM 1333 C CA . ALA A 1 172 ? -9.716 11.367 -0.430 1.00 94.12 172 ALA A CA 1
ATOM 1334 C C . ALA A 1 172 ? -9.769 10.637 0.925 1.00 94.12 172 ALA A C 1
ATOM 1336 O O . ALA A 1 172 ? -10.769 9.983 1.228 1.00 94.12 172 ALA A O 1
ATOM 1337 N N . LEU A 1 173 ? -8.755 10.817 1.779 1.00 93.56 173 LEU A N 1
ATOM 1338 C CA . LEU A 1 173 ? -8.714 10.254 3.134 1.00 93.56 173 LEU A CA 1
ATOM 1339 C C . LEU A 1 173 ? -9.850 10.781 4.014 1.00 93.56 173 LEU A C 1
ATOM 1341 O O . LEU A 1 173 ? -10.514 9.999 4.694 1.00 93.56 173 LEU A O 1
ATOM 1345 N N . HIS A 1 174 ? -10.129 12.087 3.961 1.00 93.19 174 HIS A N 1
ATOM 1346 C CA . HIS A 1 174 ? -11.266 12.679 4.666 1.00 93.19 174 HIS A CA 1
ATOM 1347 C C . HIS A 1 174 ? -12.601 12.071 4.208 1.00 93.19 174 HIS A C 1
ATOM 1349 O O . HIS A 1 174 ? -13.449 11.714 5.028 1.00 93.19 174 HIS A O 1
ATOM 1355 N N . CYS A 1 175 ? -12.787 11.918 2.894 1.00 94.50 175 CYS A N 1
ATOM 1356 C CA . CYS A 1 175 ? -13.979 11.295 2.327 1.00 94.50 175 CYS A CA 1
ATOM 1357 C C . CYS A 1 175 ? -14.139 9.837 2.756 1.00 94.50 175 CYS A C 1
ATOM 1359 O O . CYS A 1 175 ? -15.242 9.411 3.110 1.00 94.50 175 CYS A O 1
ATOM 1361 N N . TRP A 1 176 ? -13.039 9.090 2.761 1.00 95.00 176 TRP A N 1
ATOM 1362 C CA . TRP A 1 176 ? -13.019 7.714 3.222 1.00 95.00 176 TRP A CA 1
ATOM 1363 C C . TRP A 1 176 ? -13.366 7.600 4.706 1.00 95.00 176 TRP A C 1
ATOM 1365 O O . TRP A 1 176 ? -14.286 6.852 5.040 1.00 95.00 176 TRP A O 1
ATOM 1375 N N . ASP A 1 177 ? -12.736 8.383 5.588 1.00 93.25 177 ASP A N 1
ATOM 1376 C CA . ASP A 1 177 ? -13.057 8.373 7.020 1.00 93.25 177 ASP A CA 1
ATOM 1377 C C . ASP A 1 177 ? -14.537 8.681 7.268 1.00 93.25 177 ASP A C 1
ATOM 1379 O O . ASP A 1 177 ? -15.224 7.920 7.956 1.00 93.25 177 ASP A O 1
ATOM 1383 N N . ARG A 1 178 ? -15.058 9.739 6.641 1.00 91.75 178 ARG A N 1
ATOM 1384 C CA . ARG A 1 178 ? -16.469 10.111 6.751 1.00 91.75 178 ARG A CA 1
ATOM 1385 C C . ARG A 1 178 ? -17.398 8.987 6.288 1.00 91.75 178 ARG A C 1
ATOM 1387 O O . ARG A 1 178 ? -18.364 8.679 6.981 1.00 91.75 178 ARG A O 1
ATOM 1394 N N . SER A 1 179 ? -17.083 8.316 5.177 1.00 92.06 179 SER A N 1
ATOM 1395 C CA . SER A 1 179 ? -17.888 7.185 4.690 1.00 92.06 179 SER A CA 1
ATOM 1396 C C . SER A 1 179 ? -17.965 6.034 5.701 1.00 92.06 179 SER A C 1
ATOM 1398 O O . SER A 1 179 ? -19.005 5.388 5.835 1.00 92.06 179 SER A O 1
ATOM 1400 N N . LEU A 1 180 ? -16.889 5.807 6.463 1.00 91.38 180 LEU A N 1
ATOM 1401 C CA . LEU A 1 180 ? -16.850 4.799 7.520 1.00 91.38 180 LEU A CA 1
ATOM 1402 C C . LEU A 1 180 ? -17.639 5.239 8.760 1.00 91.38 180 LEU A C 1
ATOM 1404 O O . LEU A 1 180 ? -18.232 4.397 9.430 1.00 91.38 180 LEU A O 1
ATOM 1408 N N . GLN A 1 181 ? -17.664 6.536 9.078 1.00 86.81 181 GLN A N 1
ATOM 1409 C CA . GLN A 1 181 ? -18.483 7.074 10.171 1.00 86.81 181 GLN A CA 1
ATOM 1410 C C . GLN A 1 181 ? -19.984 6.969 9.851 1.00 86.81 181 GLN A C 1
ATOM 1412 O O . GLN A 1 181 ? -20.760 6.494 10.682 1.00 86.81 181 GLN A O 1
ATOM 1417 N N . ASP A 1 182 ? -20.389 7.298 8.623 1.00 83.31 182 ASP A N 1
ATOM 1418 C CA . ASP A 1 182 ? -21.785 7.199 8.168 1.00 83.31 182 ASP A CA 1
ATOM 1419 C C . ASP A 1 182 ? -22.310 5.746 8.215 1.00 83.31 182 ASP A C 1
ATOM 1421 O O . ASP A 1 182 ? -23.465 5.487 8.581 1.00 83.31 182 ASP A O 1
ATOM 1425 N N . GLN A 1 183 ? -21.454 4.762 7.914 1.00 78.69 183 GLN A N 1
ATOM 1426 C CA . GLN A 1 183 ? -21.783 3.335 8.050 1.00 78.69 183 GLN A CA 1
ATOM 1427 C C . GLN A 1 183 ? -22.027 2.908 9.506 1.00 78.69 183 GLN A C 1
ATOM 1429 O O . GLN A 1 183 ? -22.856 2.035 9.770 1.00 78.69 183 GLN A O 1
ATOM 1434 N N . ILE A 1 184 ? -21.343 3.529 10.469 1.00 78.31 184 ILE A N 1
ATOM 1435 C CA . ILE A 1 184 ? -21.559 3.258 11.896 1.00 78.31 184 ILE A CA 1
ATOM 1436 C C . ILE A 1 184 ? -22.911 3.833 12.341 1.00 78.31 184 ILE A C 1
ATOM 1438 O O . ILE A 1 184 ? -23.700 3.132 12.980 1.00 78.31 184 ILE A O 1
ATOM 1442 N N . HIS A 1 185 ? -23.219 5.078 11.964 1.00 70.50 185 HIS A N 1
ATOM 1443 C CA . HIS A 1 185 ? -24.470 5.742 12.346 1.00 70.50 185 HIS A CA 1
ATOM 1444 C C . HIS A 1 185 ? -25.721 5.076 11.749 1.00 70.50 185 HIS A C 1
ATOM 1446 O O . HIS A 1 185 ? -26.736 4.933 12.440 1.00 70.50 185 HIS A O 1
ATOM 1452 N N . SER A 1 186 ? -25.647 4.614 10.498 1.00 67.19 186 SER A N 1
ATOM 1453 C CA . SER A 1 186 ? -26.743 3.887 9.833 1.00 67.19 186 SER A CA 1
ATOM 1454 C C . SER A 1 186 ? -27.012 2.508 10.454 1.00 67.19 186 SER A C 1
ATOM 1456 O O . SER A 1 186 ? -28.167 2.141 10.677 1.00 67.19 186 SER A O 1
ATOM 1458 N N . ASN A 1 187 ? -25.971 1.763 10.836 1.00 59.53 187 ASN A N 1
ATOM 1459 C CA . ASN A 1 187 ? -26.140 0.489 11.546 1.00 59.53 187 ASN A CA 1
ATOM 1460 C C . ASN A 1 187 ? -26.680 0.661 12.980 1.00 59.53 187 ASN A C 1
ATOM 1462 O O . ASN A 1 187 ? -27.358 -0.232 13.492 1.00 59.53 187 ASN A O 1
ATOM 1466 N N . GLY A 1 188 ? -26.416 1.800 13.630 1.00 57.38 188 GLY A N 1
ATOM 1467 C CA . GLY A 1 188 ? -26.946 2.119 14.961 1.00 57.38 188 GLY A CA 1
ATOM 1468 C C . GLY A 1 188 ? -28.441 2.463 14.973 1.00 57.38 188 GLY A C 1
ATOM 1469 O O . GLY A 1 188 ? -29.158 2.070 15.892 1.00 57.38 188 GLY A O 1
ATOM 1470 N N . SER A 1 189 ? -28.942 3.131 13.931 1.00 53.88 189 SER A N 1
ATOM 1471 C CA . SER A 1 189 ? -30.348 3.563 13.837 1.00 53.88 189 SER A CA 1
ATOM 1472 C C . SER A 1 189 ? -31.321 2.422 13.492 1.00 53.88 189 SER A C 1
ATOM 1474 O O . SER A 1 189 ? -32.484 2.465 13.896 1.00 53.88 189 SER A O 1
ATOM 1476 N N . ASN A 1 190 ? -30.843 1.336 12.872 1.00 48.31 190 ASN A N 1
ATOM 1477 C CA . ASN A 1 190 ? -31.639 0.122 12.629 1.00 48.31 190 ASN A CA 1
ATOM 1478 C C . ASN A 1 190 ? -31.825 -0.785 13.862 1.00 48.31 190 ASN A C 1
ATOM 1480 O O . ASN A 1 190 ? -32.667 -1.685 13.834 1.00 48.31 190 ASN A O 1
ATOM 1484 N N . ARG A 1 191 ? -31.107 -0.558 14.974 1.00 48.03 191 ARG A N 1
ATOM 1485 C CA . ARG A 1 191 ? -31.278 -1.365 16.201 1.00 48.03 191 ARG A CA 1
ATOM 1486 C C . ARG A 1 191 ? -32.540 -1.029 17.005 1.00 48.03 191 ARG A C 1
ATOM 1488 O O . ARG A 1 191 ? -32.929 -1.827 17.851 1.00 48.03 191 ARG A O 1
ATOM 1495 N N . HIS A 1 192 ? -33.223 0.081 16.718 1.00 44.50 192 HIS A N 1
ATOM 1496 C CA . HIS A 1 192 ? -34.435 0.489 17.444 1.00 44.50 192 HIS A CA 1
ATOM 1497 C C . HIS A 1 192 ? -35.766 0.097 16.776 1.00 44.50 192 HIS A C 1
ATOM 1499 O O . HIS A 1 192 ? -36.819 0.461 17.293 1.00 44.50 192 HIS A O 1
ATOM 1505 N N . ARG A 1 193 ? -35.763 -0.658 15.663 1.00 44.59 193 ARG A N 1
ATOM 1506 C CA . ARG A 1 193 ? -37.002 -0.987 14.922 1.00 44.59 193 ARG A CA 1
ATOM 1507 C C . ARG A 1 193 ? -37.363 -2.465 14.764 1.00 44.59 193 ARG A C 1
ATOM 1509 O O . ARG A 1 193 ? -38.415 -2.749 14.205 1.00 44.59 193 ARG A O 1
ATOM 1516 N N . HIS A 1 194 ? -36.589 -3.404 15.306 1.00 44.44 194 HIS A N 1
ATOM 1517 C CA . HIS A 1 194 ? -36.891 -4.834 15.156 1.00 44.44 194 HIS A CA 1
ATOM 1518 C C . HIS A 1 194 ? -37.190 -5.535 16.486 1.00 44.44 194 HIS A C 1
ATOM 1520 O O . HIS A 1 194 ? -36.428 -6.360 16.977 1.00 44.44 194 HIS A O 1
ATOM 1526 N N . ARG A 1 195 ? -38.375 -5.245 17.031 1.00 43.66 195 ARG A N 1
ATOM 1527 C CA . ARG A 1 195 ? -39.192 -6.233 17.746 1.00 43.66 195 ARG A CA 1
ATOM 1528 C C . ARG A 1 195 ? -40.428 -6.458 16.882 1.00 43.66 195 ARG A C 1
ATOM 1530 O O . ARG A 1 195 ? -41.342 -5.664 16.981 1.00 43.66 195 ARG A O 1
ATOM 1537 N N . HIS A 1 196 ? -40.386 -7.436 15.977 1.00 40.06 196 HIS A N 1
ATOM 1538 C CA . HIS A 1 196 ? -41.504 -8.282 15.521 1.00 40.06 196 HIS A CA 1
ATOM 1539 C C . HIS A 1 196 ? -40.994 -9.236 14.418 1.00 40.06 196 HIS A C 1
ATOM 1541 O O . HIS A 1 196 ? -40.171 -8.863 13.586 1.00 40.06 196 HIS A O 1
ATOM 1547 N N . HIS A 1 197 ? -41.430 -10.495 14.504 1.00 44.22 197 HIS A N 1
ATOM 1548 C CA . HIS A 1 197 ? -41.024 -11.671 13.723 1.00 44.22 197 HIS A CA 1
ATOM 1549 C C . HIS A 1 197 ? -41.134 -11.533 12.193 1.00 44.22 197 HIS A C 1
ATOM 1551 O O . HIS A 1 197 ? -42.122 -10.998 11.707 1.00 44.22 197 HIS A O 1
ATOM 1557 N N . HIS A 1 198 ? -40.204 -12.147 11.443 1.00 38.75 198 HIS A N 1
ATOM 1558 C CA . HIS A 1 198 ? -40.464 -13.349 10.621 1.00 38.75 198 HIS A CA 1
ATOM 1559 C C . HIS A 1 198 ? -39.188 -13.871 9.928 1.00 38.75 198 HIS A C 1
ATOM 1561 O O . HIS A 1 198 ? -38.319 -13.108 9.514 1.00 38.75 198 HIS A O 1
ATOM 1567 N N . HIS A 1 199 ? -39.092 -15.199 9.823 1.00 46.44 199 HIS A N 1
ATOM 1568 C CA . HIS A 1 199 ? -38.077 -15.942 9.074 1.00 46.44 199 HIS A CA 1
ATOM 1569 C C . HIS A 1 199 ? -38.219 -15.673 7.568 1.00 46.44 199 HIS A C 1
ATOM 1571 O O . HIS A 1 199 ? -39.226 -16.056 6.986 1.00 46.44 199 HIS A O 1
ATOM 1577 N N . HIS A 1 200 ? -37.196 -15.097 6.933 1.00 37.47 200 HIS A N 1
ATOM 1578 C CA . HIS A 1 200 ? -36.933 -15.290 5.506 1.00 37.47 200 HIS A CA 1
ATOM 1579 C C . HIS A 1 200 ? -35.432 -15.182 5.226 1.00 37.47 200 HIS A C 1
ATOM 1581 O O . HIS A 1 200 ? -34.761 -14.229 5.617 1.00 37.47 200 HIS A O 1
ATOM 1587 N N . GLN A 1 201 ? -34.909 -16.214 4.571 1.00 45.53 201 GLN A N 1
ATOM 1588 C CA . GLN A 1 201 ? -33.524 -16.343 4.149 1.00 45.53 201 GLN A CA 1
ATOM 1589 C C . GLN A 1 201 ? -33.365 -15.556 2.840 1.00 45.53 201 GLN A C 1
ATOM 1591 O O . GLN A 1 201 ? -33.827 -15.995 1.791 1.00 45.53 201 GLN A O 1
ATOM 1596 N N . HIS A 1 202 ? -32.756 -14.371 2.905 1.00 35.44 202 HIS A N 1
ATOM 1597 C CA . HIS A 1 202 ? -32.392 -13.586 1.726 1.00 35.44 202 HIS A CA 1
ATOM 1598 C C . HIS A 1 202 ? -30.884 -13.342 1.708 1.00 35.44 202 HIS A C 1
ATOM 1600 O O . HIS A 1 202 ? -30.290 -12.921 2.699 1.00 35.44 202 HIS A O 1
ATOM 1606 N N . HIS A 1 203 ? -30.275 -13.625 0.556 1.00 38.50 203 HIS A N 1
ATOM 1607 C CA . HIS A 1 203 ? -28.879 -13.340 0.254 1.00 38.50 203 HIS A CA 1
ATOM 1608 C C . HIS A 1 203 ? -28.539 -11.873 0.561 1.00 38.50 203 HIS A C 1
ATOM 1610 O O . HIS A 1 203 ? -29.122 -10.949 -0.004 1.00 38.50 203 HIS A O 1
ATOM 1616 N N . HIS A 1 204 ? -27.574 -11.663 1.458 1.00 34.56 204 HIS A N 1
ATOM 1617 C CA . HIS A 1 204 ? -27.064 -10.344 1.819 1.00 34.56 204 HIS A CA 1
ATOM 1618 C C . HIS A 1 204 ? -26.255 -9.728 0.667 1.00 34.56 204 HIS A C 1
ATOM 1620 O O . HIS A 1 204 ? -25.028 -9.815 0.635 1.00 34.56 204 HIS A O 1
ATOM 1626 N N . HIS A 1 205 ? -26.921 -9.014 -0.238 1.00 39.47 205 HIS A N 1
ATOM 1627 C CA . HIS A 1 205 ? -26.263 -7.910 -0.928 1.00 39.47 205 HIS A CA 1
ATOM 1628 C C . HIS A 1 205 ? -26.107 -6.759 0.073 1.00 39.47 205 HIS A C 1
ATOM 1630 O O . HIS A 1 205 ? -27.079 -6.111 0.459 1.00 39.47 205 HIS A O 1
ATOM 1636 N N . LYS A 1 206 ? -24.875 -6.529 0.548 1.00 40.12 206 LYS A N 1
ATOM 1637 C CA . LYS A 1 206 ? -24.522 -5.346 1.346 1.00 40.12 206 LYS A CA 1
ATOM 1638 C C . LYS A 1 206 ? -24.828 -4.095 0.514 1.00 40.12 206 LYS A C 1
ATOM 1640 O O . LYS A 1 206 ? -24.022 -3.706 -0.329 1.00 40.12 206 LYS A O 1
ATOM 1645 N N . HIS A 1 207 ? -25.976 -3.463 0.749 1.00 39.47 207 HIS A N 1
ATOM 1646 C CA . HIS A 1 207 ? -26.267 -2.131 0.230 1.00 39.47 207 HIS A CA 1
ATOM 1647 C C . HIS A 1 207 ? -25.253 -1.148 0.827 1.00 39.47 207 HIS A C 1
ATOM 1649 O O . HIS A 1 207 ? -25.374 -0.726 1.975 1.00 39.47 207 HIS A O 1
ATOM 1655 N N . ARG A 1 208 ? -24.212 -0.817 0.057 1.00 53.00 208 ARG A N 1
ATOM 1656 C CA . ARG A 1 208 ? -23.329 0.311 0.361 1.00 53.00 208 ARG A CA 1
ATOM 1657 C C . ARG A 1 208 ? -24.154 1.586 0.202 1.00 53.00 208 ARG A C 1
ATOM 1659 O O . ARG A 1 208 ? -24.726 1.813 -0.863 1.00 53.00 208 ARG A O 1
ATOM 1666 N N . THR A 1 209 ? -24.235 2.396 1.254 1.00 53.88 209 THR A N 1
ATOM 1667 C CA . THR A 1 209 ? -24.767 3.757 1.160 1.00 53.88 209 THR A CA 1
ATOM 1668 C C . THR A 1 209 ? -24.023 4.504 0.046 1.00 53.88 209 THR A C 1
ATOM 1670 O O . THR A 1 209 ? -22.794 4.399 -0.025 1.00 53.88 209 THR A O 1
ATOM 1673 N N . PRO A 1 210 ? -24.729 5.214 -0.856 1.00 56.00 210 PRO A N 1
ATOM 1674 C CA . PRO A 1 210 ? -24.076 5.997 -1.897 1.00 56.00 210 PRO A CA 1
ATOM 1675 C C . PRO A 1 210 ? -23.082 6.979 -1.264 1.00 56.00 210 PRO A C 1
ATOM 1677 O O . PRO A 1 210 ? -23.413 7.568 -0.229 1.00 56.00 210 PRO A O 1
ATOM 1680 N N . PRO A 1 211 ? -21.890 7.182 -1.856 1.00 59.91 211 PRO A N 1
ATOM 1681 C CA . PRO A 1 211 ? -20.965 8.198 -1.375 1.00 59.91 211 PRO A CA 1
ATOM 1682 C C . PRO A 1 211 ? -21.687 9.542 -1.300 1.00 59.91 211 PRO A C 1
ATOM 1684 O O . PRO A 1 211 ? -22.457 9.892 -2.201 1.00 59.91 211 PRO A O 1
ATOM 1687 N N . ALA A 1 212 ? -21.451 10.301 -0.232 1.00 64.69 212 ALA A N 1
ATOM 1688 C CA . ALA A 1 212 ? -21.973 11.654 -0.144 1.00 64.69 212 ALA A CA 1
ATOM 1689 C C . ALA A 1 212 ? -21.575 12.447 -1.401 1.00 64.69 212 ALA A C 1
ATOM 1691 O O . ALA A 1 212 ? -20.428 12.357 -1.849 1.00 64.69 212 ALA A O 1
ATOM 1692 N N . ARG A 1 213 ? -22.514 13.211 -1.983 1.00 69.75 213 ARG A N 1
ATOM 1693 C CA . ARG A 1 213 ? -22.248 14.042 -3.172 1.00 69.75 213 ARG A CA 1
ATOM 1694 C C . ARG A 1 213 ? -20.953 14.842 -2.960 1.00 69.75 213 ARG A C 1
ATOM 1696 O O . ARG A 1 213 ? -20.833 15.558 -1.970 1.00 69.75 213 ARG A O 1
ATOM 1703 N N . GLY A 1 214 ? -19.987 14.690 -3.869 1.00 79.81 214 GLY A N 1
ATOM 1704 C CA . GLY A 1 214 ? -18.683 15.365 -3.791 1.00 79.81 214 GLY A CA 1
ATOM 1705 C C . GLY A 1 214 ? -17.617 14.688 -2.910 1.00 79.81 214 GLY A C 1
ATOM 1706 O O . GLY A 1 214 ? -16.635 15.344 -2.557 1.00 79.81 214 GLY A O 1
ATOM 1707 N N . CYS A 1 215 ? -17.788 13.412 -2.540 1.00 89.06 215 CYS A N 1
ATOM 1708 C CA . CYS A 1 215 ? -16.758 12.596 -1.884 1.00 89.06 215 CYS A CA 1
ATOM 1709 C C . CYS A 1 215 ? -16.478 11.294 -2.658 1.00 89.06 215 CYS A C 1
ATOM 1711 O O . CYS A 1 215 ? -17.103 10.267 -2.375 1.00 89.06 215 CYS A O 1
ATOM 1713 N N . PRO A 1 216 ? -15.570 11.310 -3.649 1.00 88.94 216 PRO A N 1
ATOM 1714 C CA . PRO A 1 216 ? -15.176 10.090 -4.341 1.00 88.94 216 PRO A CA 1
ATOM 1715 C C . PRO A 1 216 ? -14.368 9.175 -3.408 1.00 88.94 216 PRO A C 1
ATOM 1717 O O . PRO A 1 216 ? -13.542 9.640 -2.627 1.00 88.94 216 PRO A O 1
ATOM 1720 N N . LEU A 1 217 ? -14.620 7.866 -3.495 1.00 89.88 217 LEU A N 1
ATOM 1721 C CA . LEU A 1 217 ? -13.933 6.830 -2.704 1.00 89.88 217 LEU A CA 1
ATOM 1722 C C . LEU A 1 217 ? -13.030 5.927 -3.551 1.00 89.88 217 LEU A C 1
ATOM 1724 O O . LEU A 1 217 ? -12.286 5.120 -3.008 1.00 89.88 217 LEU A O 1
ATOM 1728 N N . HIS A 1 218 ? -13.131 6.029 -4.876 1.00 93.19 218 HIS A N 1
ATOM 1729 C CA . HIS A 1 218 ? -12.371 5.226 -5.822 1.00 93.19 218 HIS A CA 1
ATOM 1730 C C . HIS A 1 218 ? -11.789 6.152 -6.884 1.00 93.19 218 HIS A C 1
ATOM 1732 O O . HIS A 1 218 ? -12.505 6.653 -7.755 1.00 93.19 218 HIS A O 1
ATOM 1738 N N . LEU A 1 219 ? -10.498 6.427 -6.743 1.00 94.75 219 LEU A N 1
ATOM 1739 C CA . LEU A 1 219 ? -9.753 7.382 -7.544 1.00 94.75 219 LEU A CA 1
ATOM 1740 C C . LEU A 1 219 ? -8.585 6.637 -8.177 1.00 94.75 219 LEU A C 1
ATOM 1742 O O . LEU A 1 219 ? -7.618 6.310 -7.502 1.00 94.75 219 LEU A O 1
ATOM 1746 N N . ILE A 1 220 ? -8.716 6.346 -9.466 1.00 94.69 220 ILE A N 1
ATOM 1747 C CA . ILE A 1 220 ? -7.663 5.743 -10.280 1.00 94.69 220 ILE A CA 1
ATOM 1748 C C . ILE A 1 220 ? -7.548 6.592 -11.541 1.00 94.69 220 ILE A C 1
ATOM 1750 O O . ILE A 1 220 ? -8.572 6.884 -12.185 1.00 94.69 220 ILE A O 1
ATOM 1754 N N . ASP A 1 221 ? -6.324 7.006 -11.863 1.00 91.94 221 ASP A N 1
ATOM 1755 C CA . ASP A 1 221 ? -6.022 7.634 -13.143 1.00 91.94 221 ASP A CA 1
ATOM 1756 C C . ASP A 1 221 ? -6.362 6.687 -14.295 1.00 91.94 221 ASP A C 1
ATOM 1758 O O . ASP A 1 221 ? -6.366 5.467 -14.166 1.00 91.94 221 ASP A O 1
ATOM 1762 N N . SER A 1 222 ? -6.754 7.255 -15.429 1.00 88.75 222 SER A N 1
ATOM 1763 C CA . SER A 1 222 ? -7.228 6.477 -16.584 1.00 88.75 222 SER A CA 1
ATOM 1764 C C . SER A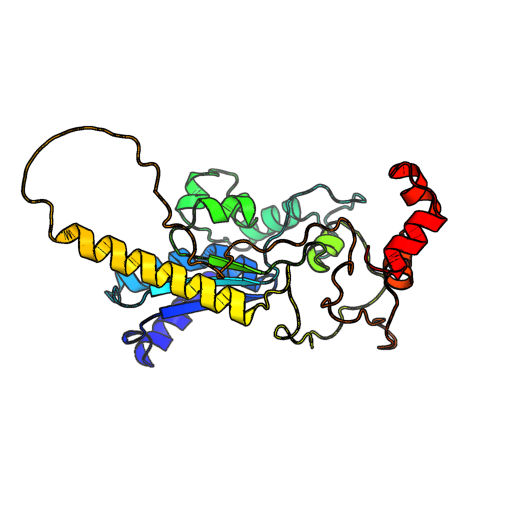 1 222 ? -6.262 6.541 -17.764 1.00 88.75 222 SER A C 1
ATOM 1766 O O . SER A 1 222 ? -6.594 6.089 -18.855 1.00 88.75 222 SER A O 1
ATOM 1768 N N . CYS A 1 223 ? -5.084 7.123 -17.556 1.00 79.88 223 CYS A N 1
ATOM 1769 C CA . CYS A 1 223 ? -4.084 7.260 -18.593 1.00 79.88 223 CYS A CA 1
ATOM 1770 C C . CYS A 1 223 ? -3.227 5.985 -18.710 1.00 79.88 223 CYS A C 1
ATOM 1772 O O . CYS A 1 223 ? -2.987 5.304 -17.711 1.00 79.88 223 CYS A O 1
ATOM 1774 N N . PRO A 1 224 ? -2.735 5.666 -19.916 1.00 78.00 224 PRO A N 1
ATOM 1775 C CA . PRO A 1 224 ? -1.937 4.465 -20.142 1.00 78.00 224 PRO A CA 1
ATOM 1776 C C . PRO A 1 224 ? -0.425 4.677 -19.956 1.00 78.00 224 PRO A C 1
ATOM 1778 O O . PRO A 1 224 ? 0.329 3.722 -20.119 1.00 78.00 224 PRO A O 1
ATOM 1781 N N . TRP A 1 225 ? 0.032 5.897 -19.647 1.00 73.75 225 TRP A N 1
ATOM 1782 C CA . TRP A 1 225 ? 1.455 6.255 -19.648 1.00 73.75 225 TRP A CA 1
ATOM 1783 C C . TRP A 1 225 ? 1.932 6.794 -18.291 1.00 73.75 225 TRP A C 1
ATOM 1785 O O . TRP A 1 225 ? 1.187 7.537 -17.642 1.00 73.75 225 TRP A O 1
ATOM 1795 N N . PRO A 1 226 ? 3.177 6.488 -17.873 1.00 77.81 226 PRO A N 1
ATOM 1796 C CA . PRO A 1 226 ? 3.793 7.112 -16.703 1.00 77.81 226 PRO A CA 1
ATOM 1797 C C . PRO A 1 226 ? 3.813 8.640 -16.824 1.00 77.81 226 PRO A C 1
ATOM 1799 O O . PRO A 1 226 ? 3.991 9.169 -17.920 1.00 77.81 226 PRO A O 1
ATOM 1802 N N . HIS A 1 227 ? 3.654 9.349 -15.701 1.00 77.62 227 HIS A N 1
ATOM 1803 C CA . HIS A 1 227 ? 3.675 10.822 -15.635 1.00 77.62 227 HIS A CA 1
ATOM 1804 C C . HIS A 1 227 ? 2.666 11.552 -16.539 1.00 77.62 227 HIS A C 1
ATOM 1806 O O . HIS A 1 227 ? 2.812 12.742 -16.801 1.00 77.62 227 HIS A O 1
ATOM 1812 N N . CYS A 1 228 ? 1.598 10.883 -16.978 1.00 82.31 228 CYS A N 1
ATOM 1813 C CA . CYS A 1 228 ? 0.497 11.544 -17.682 1.00 82.31 228 CYS A CA 1
ATOM 1814 C C . CYS A 1 228 ? -0.213 12.605 -16.817 1.00 82.31 228 CYS A C 1
ATOM 1816 O O . CYS A 1 228 ? -0.849 13.522 -17.329 1.00 82.31 228 CYS A O 1
ATOM 1818 N N . ASN A 1 229 ? -0.178 12.429 -15.493 1.00 86.44 229 ASN A N 1
ATOM 1819 C CA . ASN A 1 229 ? -0.926 13.241 -14.562 1.00 86.44 229 ASN A CA 1
ATOM 1820 C C . ASN A 1 229 ? -0.064 14.467 -14.245 1.00 86.44 229 ASN A C 1
ATOM 1822 O O . ASN A 1 229 ? 1.050 14.307 -13.745 1.00 86.44 229 ASN A O 1
ATOM 1826 N N . PRO A 1 230 ? -0.554 15.690 -14.505 1.00 84.69 230 PRO A N 1
ATOM 1827 C CA . PRO A 1 230 ? 0.241 16.903 -14.337 1.00 84.69 230 PRO A CA 1
ATOM 1828 C C . PRO A 1 230 ? 0.587 17.209 -12.873 1.00 84.69 230 PRO A C 1
ATOM 1830 O O . PRO A 1 230 ? 1.426 18.064 -12.621 1.00 84.69 230 PRO A O 1
ATOM 1833 N N . SER A 1 231 ? -0.058 16.536 -11.914 1.00 87.38 231 SER A N 1
ATOM 1834 C CA . SER A 1 231 ? 0.275 16.616 -10.485 1.00 87.38 231 SER A CA 1
ATOM 1835 C C . SER A 1 231 ? 1.290 15.562 -10.032 1.00 87.38 231 SER A C 1
ATOM 1837 O O . SER A 1 231 ? 1.640 15.523 -8.853 1.00 87.38 231 SER A O 1
ATOM 1839 N N . CYS A 1 232 ? 1.752 14.686 -10.934 1.00 83.31 232 CYS A N 1
ATOM 1840 C CA . CYS A 1 232 ? 2.843 13.775 -10.618 1.00 83.31 232 CYS A CA 1
ATOM 1841 C C . CYS A 1 232 ? 4.086 14.579 -10.213 1.00 83.31 232 CYS A C 1
ATOM 1843 O O . CYS A 1 232 ? 4.386 15.594 -10.848 1.00 83.31 232 CYS A O 1
ATOM 1845 N N . PRO A 1 233 ? 4.848 14.108 -9.215 1.00 80.19 233 PRO A N 1
ATOM 1846 C CA . PRO A 1 233 ? 6.102 14.747 -8.862 1.00 80.19 233 PRO A CA 1
ATOM 1847 C C . PRO A 1 233 ? 7.068 14.803 -10.045 1.00 80.19 233 PRO A C 1
ATOM 1849 O O . PRO A 1 233 ? 7.015 13.964 -10.946 1.00 80.19 233 PRO A O 1
ATOM 1852 N N . THR A 1 234 ? 7.968 15.781 -10.054 1.00 74.38 234 THR A N 1
ATOM 1853 C CA . THR A 1 234 ? 8.951 15.890 -11.132 1.00 74.38 234 THR A CA 1
ATOM 1854 C C . THR A 1 234 ? 9.897 14.697 -11.117 1.00 74.38 234 THR A C 1
ATOM 1856 O O . THR A 1 234 ? 10.443 14.335 -10.074 1.00 74.38 234 THR A O 1
ATOM 1859 N N . ILE A 1 235 ? 10.147 14.125 -12.293 1.00 72.12 235 ILE A N 1
ATOM 1860 C CA . ILE A 1 235 ? 11.154 13.081 -12.454 1.00 72.12 235 ILE A CA 1
ATOM 1861 C C . ILE A 1 235 ? 12.524 13.729 -12.311 1.00 72.12 235 ILE A C 1
ATOM 1863 O O . ILE A 1 235 ? 12.807 14.727 -12.973 1.00 72.12 235 ILE A O 1
ATOM 1867 N N . ARG A 1 236 ? 13.390 13.168 -11.470 1.00 70.38 236 ARG A N 1
ATOM 1868 C CA . ARG A 1 236 ? 14.766 13.644 -11.317 1.00 70.38 236 ARG A CA 1
ATOM 1869 C C . ARG A 1 236 ? 15.746 12.557 -11.715 1.00 70.38 236 ARG A C 1
ATOM 1871 O O . ARG A 1 236 ? 15.583 11.400 -11.339 1.00 70.38 236 ARG A O 1
ATOM 1878 N N . ASP A 1 237 ? 16.756 12.949 -12.483 1.00 61.41 237 ASP A N 1
ATOM 1879 C CA . ASP A 1 237 ? 17.916 12.126 -12.767 1.00 61.41 237 ASP A CA 1
ATOM 1880 C C . ASP A 1 237 ? 18.614 11.809 -11.452 1.00 61.41 237 ASP A C 1
ATOM 1882 O O . ASP A 1 237 ? 18.868 12.667 -10.604 1.00 61.41 237 ASP A O 1
ATOM 1886 N N . GLN A 1 238 ? 18.920 10.540 -11.298 1.00 63.53 238 GLN A N 1
ATOM 1887 C CA . GLN A 1 238 ? 19.317 9.984 -10.025 1.00 63.53 238 GLN A CA 1
ATOM 1888 C C . GLN A 1 238 ? 20.805 10.232 -9.707 1.00 63.53 238 GLN A C 1
ATOM 1890 O O . GLN A 1 238 ? 21.209 10.160 -8.548 1.00 63.53 238 GLN A O 1
ATOM 1895 N N . LEU A 1 239 ? 21.630 10.538 -10.717 1.00 59.06 239 LEU A N 1
ATOM 1896 C CA . LEU A 1 239 ? 23.058 10.849 -10.568 1.00 59.06 239 LEU A CA 1
ATOM 1897 C C . LEU A 1 239 ? 23.301 12.343 -10.344 1.00 59.06 239 LEU A C 1
ATOM 1899 O O . LEU A 1 239 ? 24.186 12.726 -9.582 1.00 59.06 239 LEU A O 1
ATOM 1903 N N . THR A 1 240 ? 22.530 13.180 -11.028 1.00 70.44 240 THR A N 1
ATOM 1904 C CA . THR A 1 240 ? 22.743 14.628 -11.099 1.00 70.44 240 THR A CA 1
ATOM 1905 C C . THR A 1 240 ? 21.713 15.423 -10.300 1.00 70.44 240 THR A C 1
ATOM 1907 O O . THR A 1 240 ? 21.932 16.605 -10.040 1.00 70.44 240 THR A O 1
ATOM 1910 N N . GLY A 1 241 ? 20.586 14.810 -9.920 1.00 66.31 241 GLY A N 1
ATOM 1911 C CA . GLY A 1 241 ? 19.446 15.488 -9.293 1.00 66.31 241 GLY A CA 1
ATOM 1912 C C . GLY A 1 241 ? 18.688 16.432 -10.236 1.00 66.31 241 GLY A C 1
ATOM 1913 O O . GLY A 1 241 ? 17.753 17.115 -9.798 1.00 66.31 241 GLY A O 1
ATOM 1914 N N . GLN A 1 242 ? 19.090 16.498 -11.511 1.00 70.75 242 GLN A N 1
ATOM 1915 C CA . GLN A 1 242 ? 18.474 17.361 -12.514 1.00 70.75 242 GLN A CA 1
ATOM 1916 C C . GLN A 1 242 ? 17.093 16.846 -12.895 1.00 70.75 242 GLN A C 1
ATOM 1918 O O . GLN A 1 242 ? 16.850 15.647 -12.926 1.00 70.75 242 GLN A O 1
ATOM 1923 N N . GLU A 1 243 ? 16.173 17.754 -13.194 1.00 74.06 243 GLU A N 1
ATOM 1924 C CA . GLU A 1 243 ? 14.847 17.370 -13.667 1.00 74.06 243 GLU A CA 1
ATOM 1925 C C . GLU A 1 243 ? 14.943 16.713 -15.046 1.00 74.06 243 GLU A C 1
ATOM 1927 O O . GLU A 1 243 ? 15.671 17.173 -15.927 1.00 74.06 243 GLU A O 1
ATOM 1932 N N . MET A 1 244 ? 14.199 15.627 -15.224 1.00 69.50 244 MET A N 1
ATOM 1933 C CA . MET A 1 244 ? 14.090 14.897 -16.477 1.00 69.50 244 MET A CA 1
ATOM 1934 C C . MET A 1 244 ? 12.684 15.041 -17.044 1.00 69.50 244 MET A C 1
ATOM 1936 O O . MET A 1 244 ? 11.685 14.962 -16.331 1.00 69.50 244 MET A O 1
ATOM 1940 N N . SER A 1 245 ? 12.604 15.189 -18.363 1.00 72.12 245 SER A N 1
ATOM 1941 C CA . SER A 1 245 ? 11.341 15.046 -19.086 1.00 72.12 245 SER A CA 1
ATOM 1942 C C . SER A 1 245 ? 10.855 13.593 -19.070 1.00 72.12 245 SER A C 1
ATOM 1944 O O . SER A 1 245 ? 11.645 12.649 -18.983 1.00 72.12 245 SER A O 1
ATOM 1946 N N . VAL A 1 246 ? 9.547 13.403 -19.260 1.00 71.50 246 VAL A N 1
ATOM 1947 C CA . VAL A 1 246 ? 8.915 12.07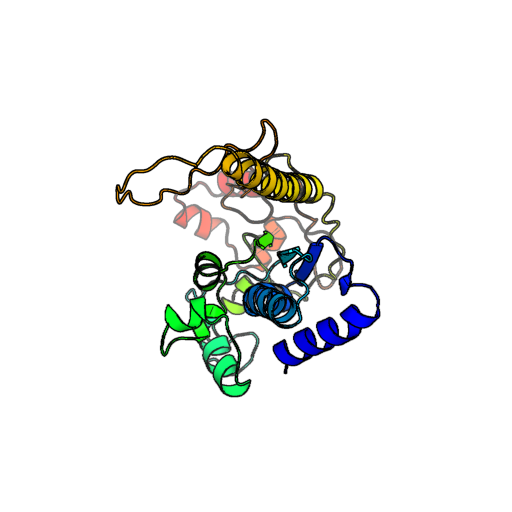7 -19.377 1.00 71.50 246 VAL A CA 1
ATOM 1948 C C . VAL A 1 246 ? 9.551 11.248 -20.496 1.00 71.50 246 VAL A C 1
ATOM 1950 O O . VAL A 1 246 ? 9.766 10.053 -20.334 1.00 71.50 246 VAL A O 1
ATOM 1953 N N . ILE A 1 247 ? 9.929 11.875 -21.614 1.00 71.12 247 ILE A N 1
ATOM 1954 C CA . ILE A 1 247 ? 10.616 11.188 -22.717 1.00 71.12 247 ILE A CA 1
ATOM 1955 C C . ILE A 1 247 ? 12.012 10.726 -22.303 1.00 71.12 247 ILE A C 1
ATOM 1957 O O . ILE A 1 247 ? 12.407 9.620 -22.665 1.00 71.12 247 ILE A O 1
ATOM 1961 N N . GLN A 1 248 ? 12.777 11.556 -21.588 1.00 70.56 248 GLN A N 1
ATOM 1962 C CA . GLN A 1 248 ? 14.092 11.149 -21.083 1.00 70.56 248 GLN A CA 1
ATOM 1963 C C . GLN A 1 248 ? 13.947 9.965 -20.132 1.00 70.56 248 GLN A C 1
ATOM 1965 O O . GLN A 1 248 ? 14.626 8.960 -20.321 1.00 70.56 248 GLN A O 1
ATOM 1970 N N . PHE A 1 249 ? 12.996 10.035 -19.201 1.00 72.69 249 PHE A N 1
ATOM 1971 C CA . PHE A 1 249 ? 12.674 8.933 -18.301 1.00 72.69 249 PHE A CA 1
ATOM 1972 C C . PHE A 1 249 ? 12.284 7.655 -19.049 1.00 72.69 249 PHE A C 1
ATOM 1974 O O . PHE A 1 249 ? 12.874 6.603 -18.833 1.00 72.69 249 PHE A O 1
ATOM 1981 N N . LEU A 1 250 ? 11.353 7.744 -20.000 1.00 71.38 250 LEU A N 1
ATOM 1982 C CA . LEU A 1 250 ? 10.940 6.610 -20.822 1.00 71.38 250 LEU A CA 1
ATOM 1983 C C . LEU A 1 250 ? 12.125 6.014 -21.586 1.00 71.38 250 LEU A C 1
ATOM 1985 O O . LEU A 1 250 ? 12.326 4.803 -21.551 1.00 71.38 250 LEU A O 1
ATOM 1989 N N . LYS A 1 251 ? 12.955 6.837 -22.232 1.00 69.19 251 LYS A N 1
ATOM 1990 C CA . LYS A 1 251 ? 14.157 6.358 -22.932 1.00 69.19 251 LYS A CA 1
ATOM 1991 C C . LYS A 1 251 ? 15.132 5.649 -21.988 1.00 69.19 251 LYS A C 1
ATOM 1993 O O . LYS A 1 251 ? 15.705 4.636 -22.381 1.00 69.19 251 LYS A O 1
ATOM 1998 N N . HIS A 1 252 ? 15.277 6.131 -20.753 1.00 65.75 252 HIS A N 1
ATOM 1999 C CA . HIS A 1 252 ? 16.034 5.451 -19.699 1.00 65.75 252 HIS A CA 1
ATOM 2000 C C . HIS A 1 252 ? 15.433 4.087 -19.313 1.00 65.75 252 HIS A C 1
ATOM 2002 O O . HIS A 1 252 ? 16.180 3.174 -18.984 1.00 65.75 252 HIS A O 1
ATOM 2008 N N . MET A 1 253 ? 14.115 3.903 -19.450 1.00 62.53 253 MET A N 1
ATOM 2009 C CA . MET A 1 253 ? 13.421 2.613 -19.284 1.00 62.53 253 MET A CA 1
ATOM 2010 C C . MET A 1 253 ? 13.499 1.692 -20.515 1.00 62.53 253 MET A C 1
ATOM 2012 O O . MET A 1 253 ? 12.753 0.720 -20.614 1.00 62.53 253 MET A O 1
ATOM 2016 N N . GLY A 1 254 ? 14.344 2.006 -21.502 1.00 63.75 254 GLY A N 1
ATOM 2017 C CA . GLY A 1 254 ? 14.409 1.252 -22.757 1.00 63.75 254 GLY A CA 1
ATOM 2018 C C . GLY A 1 254 ? 13.206 1.484 -23.678 1.00 63.75 254 GLY A C 1
ATOM 2019 O O . GLY A 1 254 ? 13.005 0.728 -24.631 1.00 63.75 254 GLY A O 1
ATOM 2020 N N . PHE A 1 255 ? 12.409 2.528 -23.425 1.00 70.88 255 PHE A N 1
ATOM 2021 C CA . PHE A 1 255 ? 11.320 2.922 -24.308 1.00 70.88 255 PHE A CA 1
ATOM 2022 C C . PHE A 1 255 ? 11.877 3.425 -25.638 1.00 70.88 255 PHE A C 1
ATOM 2024 O O . PHE A 1 255 ? 12.540 4.462 -25.731 1.00 70.88 255 PHE A O 1
ATOM 2031 N N . ASP A 1 256 ? 11.536 2.699 -26.691 1.00 76.06 256 ASP A N 1
ATOM 2032 C CA . ASP A 1 256 ? 11.776 3.101 -28.063 1.00 76.06 256 ASP A CA 1
ATOM 2033 C C . ASP A 1 256 ? 10.452 3.592 -28.652 1.00 76.06 256 ASP A C 1
ATOM 2035 O O . ASP A 1 256 ? 9.525 2.810 -28.873 1.00 76.06 256 ASP A O 1
ATOM 2039 N N . VAL A 1 257 ? 10.375 4.904 -28.899 1.00 77.12 257 VAL A N 1
ATOM 2040 C CA . VAL A 1 257 ? 9.192 5.568 -29.468 1.00 77.12 257 VAL A CA 1
ATOM 2041 C C . VAL A 1 257 ? 8.741 4.870 -30.750 1.00 77.12 257 VAL A C 1
ATOM 2043 O O . VAL A 1 257 ? 7.545 4.693 -30.947 1.00 77.12 257 VAL A O 1
ATOM 2046 N N . GLN A 1 258 ? 9.670 4.464 -31.620 1.00 78.56 258 GLN A N 1
ATOM 2047 C CA . GLN A 1 258 ? 9.337 3.857 -32.908 1.00 78.56 258 GLN A CA 1
ATOM 2048 C C . GLN A 1 258 ? 8.735 2.467 -32.707 1.00 78.56 258 GLN A C 1
ATOM 2050 O O . GLN A 1 258 ? 7.670 2.170 -33.249 1.00 78.56 258 GLN A O 1
ATOM 2055 N N . LYS A 1 259 ? 9.365 1.635 -31.868 1.00 78.06 259 LYS A N 1
ATOM 2056 C CA . LYS A 1 259 ? 8.848 0.290 -31.566 1.00 78.06 259 LYS A CA 1
ATOM 2057 C C . LYS A 1 259 ? 7.492 0.343 -30.867 1.00 78.06 259 LYS A C 1
ATOM 2059 O O . LYS A 1 259 ? 6.602 -0.429 -31.209 1.00 78.06 259 LYS A O 1
ATOM 2064 N N . MET A 1 260 ? 7.321 1.257 -29.915 1.00 74.06 260 MET A N 1
ATOM 2065 C CA . MET A 1 260 ? 6.078 1.405 -29.154 1.00 74.06 260 MET A CA 1
ATOM 2066 C C . MET A 1 260 ? 4.945 1.979 -30.001 1.00 74.06 260 MET A C 1
ATOM 2068 O O . MET A 1 260 ? 3.825 1.476 -29.940 1.00 74.06 260 MET A O 1
ATOM 2072 N N . ALA A 1 261 ? 5.234 2.968 -30.848 1.00 81.88 261 ALA A N 1
ATOM 2073 C CA . ALA A 1 261 ? 4.278 3.481 -31.823 1.00 81.88 261 ALA A CA 1
ATOM 2074 C C . ALA A 1 261 ? 3.800 2.357 -32.753 1.00 81.88 261 ALA A C 1
ATOM 2076 O O . ALA A 1 261 ? 2.599 2.175 -32.938 1.00 81.88 261 ALA A O 1
ATOM 2077 N N . GLN A 1 262 ? 4.719 1.517 -33.235 1.00 81.69 262 GLN A N 1
ATOM 2078 C CA . GLN A 1 262 ? 4.381 0.369 -34.071 1.00 81.69 262 GLN A CA 1
ATOM 2079 C C . GLN A 1 262 ? 3.536 -0.685 -33.331 1.00 81.69 262 GLN A C 1
ATOM 2081 O O . GLN A 1 262 ? 2.551 -1.167 -33.888 1.00 81.69 262 GLN A O 1
ATOM 2086 N N . GLN A 1 263 ? 3.868 -1.017 -32.078 1.00 79.00 263 GLN A N 1
ATOM 2087 C CA . GLN A 1 263 ? 3.097 -1.963 -31.253 1.00 79.00 263 GLN A CA 1
ATOM 2088 C C . GLN A 1 263 ? 1.681 -1.468 -30.940 1.00 79.00 263 GLN A C 1
ATOM 2090 O O . GLN A 1 263 ? 0.749 -2.266 -30.886 1.00 79.00 263 GLN A O 1
ATOM 2095 N N . GLN A 1 264 ? 1.518 -0.159 -30.751 1.00 74.94 264 GLN A N 1
ATOM 2096 C CA . GLN A 1 264 ? 0.231 0.480 -30.470 1.00 74.94 264 GLN A CA 1
ATOM 2097 C C . GLN A 1 264 ? -0.538 0.873 -31.743 1.00 74.94 264 GLN A C 1
ATOM 2099 O O . GLN A 1 264 ? -1.620 1.450 -31.649 1.00 74.94 264 GLN A O 1
ATOM 2104 N N . GLY A 1 265 ? 0.006 0.602 -32.937 1.00 82.31 265 GLY A N 1
ATOM 2105 C CA . GLY A 1 265 ? -0.603 1.017 -34.206 1.00 82.31 265 GLY A CA 1
ATOM 2106 C C . GLY A 1 265 ? -0.760 2.539 -34.332 1.00 82.31 265 GLY A C 1
ATOM 2107 O O . GLY A 1 265 ? -1.739 3.020 -34.900 1.00 82.31 265 GLY A O 1
ATOM 2108 N N . MET A 1 266 ? 0.174 3.300 -33.763 1.00 83.25 266 MET A N 1
ATOM 2109 C CA . MET A 1 266 ? 0.150 4.757 -33.673 1.00 83.25 266 MET A CA 1
ATOM 2110 C C . MET A 1 266 ? 1.287 5.388 -34.486 1.00 83.25 266 MET A C 1
ATOM 2112 O O . MET A 1 266 ? 2.339 4.787 -34.678 1.00 83.25 266 MET A O 1
ATOM 2116 N N . ASP A 1 267 ? 1.090 6.625 -34.944 1.00 87.81 267 ASP A N 1
ATOM 2117 C CA . ASP A 1 267 ? 2.169 7.431 -35.518 1.00 87.81 267 ASP A CA 1
ATOM 2118 C C . ASP A 1 267 ? 3.202 7.834 -34.434 1.00 87.81 267 ASP A C 1
ATOM 2120 O O . ASP A 1 267 ? 2.803 8.297 -33.358 1.00 87.81 267 ASP A O 1
ATOM 2124 N N . PRO A 1 268 ? 4.520 7.708 -34.690 1.00 84.75 268 PRO A N 1
ATOM 2125 C CA . PRO A 1 268 ? 5.558 8.062 -33.721 1.00 84.75 268 PRO A CA 1
ATOM 2126 C C . PRO A 1 268 ? 5.544 9.527 -33.271 1.00 84.75 268 PRO A C 1
ATOM 2128 O O . PRO A 1 268 ? 5.821 9.803 -32.104 1.00 84.75 268 PRO A O 1
ATOM 2131 N N . ASN A 1 269 ? 5.211 10.474 -34.158 1.00 83.88 269 ASN A N 1
ATOM 2132 C CA . ASN A 1 269 ? 5.140 11.894 -33.799 1.00 83.88 269 ASN A CA 1
ATOM 2133 C C . ASN A 1 269 ? 3.905 12.179 -32.945 1.00 83.88 269 ASN A C 1
ATOM 2135 O O . ASN A 1 269 ? 3.972 12.978 -32.010 1.00 83.88 269 ASN A O 1
ATOM 2139 N N . LYS A 1 270 ? 2.795 11.486 -33.218 1.00 83.12 270 LYS A N 1
ATOM 2140 C CA . LYS A 1 270 ? 1.612 11.511 -32.355 1.00 83.12 270 LYS A CA 1
ATOM 2141 C C . LYS A 1 270 ? 1.941 10.985 -30.956 1.00 83.12 270 LYS A C 1
ATOM 2143 O O . LYS A 1 270 ? 1.613 11.655 -29.982 1.00 83.12 270 LYS A O 1
ATOM 2148 N N . LEU A 1 271 ? 2.645 9.856 -30.852 1.00 78.88 271 LEU A N 1
ATOM 2149 C CA . LEU A 1 271 ? 3.083 9.298 -29.568 1.00 78.88 271 LEU A CA 1
ATOM 2150 C C . LEU A 1 271 ? 4.010 10.262 -28.812 1.00 78.88 271 LEU A C 1
ATOM 2152 O O . LEU A 1 271 ? 3.798 10.521 -27.633 1.00 78.88 271 LEU A O 1
ATOM 2156 N N . LEU A 1 272 ? 4.991 10.859 -29.496 1.00 78.81 272 LEU A N 1
ATOM 2157 C CA . LEU A 1 272 ? 5.855 11.904 -28.931 1.00 78.81 272 LEU A CA 1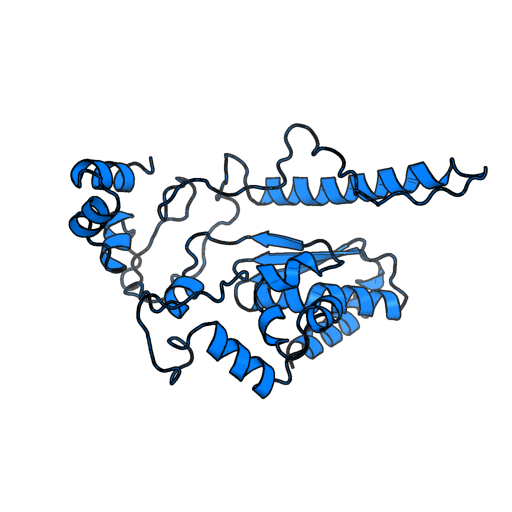
ATOM 2158 C C . LEU A 1 272 ? 5.063 13.113 -28.417 1.00 78.81 272 LEU A C 1
ATOM 2160 O O . LEU A 1 272 ? 5.376 13.641 -27.352 1.00 78.81 272 LEU A O 1
ATOM 2164 N N . GLY A 1 273 ? 4.032 13.534 -29.152 1.00 76.81 273 GLY A N 1
ATOM 2165 C CA . GLY A 1 273 ? 3.127 14.601 -28.732 1.00 76.81 273 GLY A CA 1
ATOM 2166 C C . GLY A 1 273 ? 2.377 14.261 -27.444 1.00 76.81 273 GLY A C 1
ATOM 2167 O O . GLY A 1 273 ? 2.330 15.091 -26.539 1.00 76.81 273 GLY A O 1
ATOM 2168 N N . MET A 1 274 ? 1.865 13.031 -27.325 1.00 74.75 274 MET A N 1
ATOM 2169 C CA . MET A 1 274 ? 1.172 12.570 -26.115 1.00 74.75 274 MET A CA 1
ATOM 2170 C C . MET A 1 274 ? 2.105 12.532 -24.898 1.00 74.75 274 MET A C 1
ATOM 2172 O O . MET A 1 274 ? 1.728 12.957 -23.810 1.00 74.75 274 MET A O 1
ATOM 2176 N N . LEU A 1 275 ? 3.348 12.079 -25.088 1.00 71.81 275 LEU A N 1
ATOM 2177 C CA . LEU A 1 275 ? 4.355 12.013 -24.023 1.00 71.81 275 LEU A CA 1
ATOM 2178 C C . LEU A 1 275 ? 4.832 13.391 -23.550 1.00 71.81 275 LEU A C 1
ATOM 2180 O O . LEU A 1 275 ? 5.201 13.540 -22.389 1.00 71.81 275 LEU A O 1
ATOM 2184 N N . ASN A 1 276 ? 4.823 14.392 -24.433 1.00 68.31 276 ASN A N 1
ATOM 2185 C CA . ASN A 1 276 ? 5.170 15.770 -24.080 1.00 68.31 276 ASN A CA 1
ATOM 2186 C C . ASN A 1 276 ? 4.013 16.534 -23.427 1.00 68.31 276 ASN A C 1
ATOM 2188 O O . ASN A 1 276 ? 4.261 17.406 -22.599 1.00 68.31 276 ASN A O 1
ATOM 2192 N N . ASN A 1 277 ? 2.769 16.223 -23.797 1.00 64.19 277 ASN A N 1
ATOM 2193 C CA . ASN A 1 277 ? 1.594 17.000 -23.393 1.00 64.19 277 ASN A CA 1
ATOM 2194 C C . ASN A 1 277 ? 0.710 16.290 -22.349 1.00 64.19 277 ASN A C 1
ATOM 2196 O O . ASN A 1 277 ? -0.310 16.845 -21.941 1.00 64.19 277 ASN A O 1
ATOM 2200 N N . GLY A 1 278 ? 1.057 15.064 -21.940 1.00 53.94 278 GLY A N 1
ATOM 2201 C CA . GLY A 1 278 ? 0.308 14.274 -20.954 1.00 53.94 278 GLY A CA 1
ATOM 2202 C C . GLY A 1 278 ? -1.107 13.865 -21.394 1.00 53.94 278 GLY A C 1
ATOM 2203 O O . GLY A 1 278 ? -1.909 13.473 -20.549 1.00 53.94 278 GLY A O 1
ATOM 2204 N N . SER A 1 279 ? -1.433 13.980 -22.689 1.00 47.44 279 SER A N 1
ATOM 2205 C CA . SER A 1 279 ? -2.778 13.781 -23.265 1.00 47.44 279 SER A CA 1
ATOM 2206 C C . SER A 1 279 ? -2.743 12.906 -24.506 1.00 47.44 279 SER A C 1
ATOM 2208 O O . SER A 1 279 ? -1.958 13.249 -25.416 1.00 47.44 279 SER A O 1
#

Organism: NCBI:txid230148

Sequence (279 aa):
MGSLIIREVVNELLTKGLDSAKVLLLAGSSAGGTGVLVNVDHVAEQLDSLGHRGVRVRGLADSGWFLDNKQHTFTDCLDTISCAPTEAIKRGVRYWGGLVPDSCRRAHLGEEWRCFFGYNVFPTLKSPVFVVQWLFDEAQLTLDNIHLTGRPVNEGHDWMDIQVKGTSLPRALHCWDRSLQDQIHSNGSNRHRHRHHHHHQHHHHKHRTPPARGCPLHLIDSCPWPHCNPSCPTIRDQLTGQEMSVIQFLKHMGFDVQKMAQQQGMDPNKLLGMLNNGS

Secondary structure (DSSP, 8-state):
-HHHHHHHHHHHHHTTTGGG-SEEEEEEETHHHHHHHHHHHHHHHHHHHTT-TTSEEEEEEES-----PPPSS---TTSTTTS-HHHHHHHHHHHHT----HHHHHHSTT-GGGGGSHHHHGGG-SS-EEEE--TT-HHHHHHTT---SS-PPP----TTT-EETTEEHHHHHHHHHHHHHHHHHHHHHGGGS--S-----------PPPPPTT--S------SSTT-STTSPPPB-TTT--B--HHHHHHHTT--HHHHHHHTT--HHHHHHHHHHT-

Radius of gyration: 22.32 Å; chains: 1; bounding box: 65×43×64 Å